Protein AF-A0A376C0X7-F1 (afdb_monomer)

Mean predicted aligned error: 8.48 Å

Solvent-accessible surface area (backbone atoms only — not comparable to full-atom values): 11652 Å² total; per-residue (Å²): 138,79,85,85,74,81,80,75,81,75,71,71,74,48,77,58,70,76,44,47,62,63,51,50,54,52,51,42,50,49,27,48,51,48,15,49,56,26,40,46,47,34,69,61,39,51,84,87,40,30,60,56,52,51,50,51,15,50,47,48,57,48,42,60,61,49,36,51,48,44,38,53,49,62,75,45,55,46,66,52,29,58,74,44,50,46,56,56,53,45,50,51,32,52,55,53,25,59,75,72,30,87,90,51,61,57,52,49,50,51,47,53,53,52,52,49,65,66,42,44,58,57,78,40,98,59,60,68,70,60,54,54,51,54,34,51,53,22,49,51,49,37,52,51,46,53,55,46,50,51,49,35,67,76,33,50,90,71,55,76,36,70,38,44,31,73,70,48,63,70,28,67,60,32,51,71,57,52,84,63,84,48,73,35,66,72,38,41,33,44,24,28,48,42,37,20,51,48,26,45,53,48,30,54,51,51,52,53,52,59,59,73,75,109

Structure (mmCIF, N/CA/C/O backbone):
data_AF-A0A376C0X7-F1
#
_entry.id   AF-A0A376C0X7-F1
#
loop_
_atom_site.group_PDB
_atom_site.id
_atom_site.type_symbol
_atom_site.label_atom_id
_atom_site.label_alt_id
_atom_site.label_comp_id
_atom_site.label_asym_id
_atom_site.label_entity_id
_atom_site.label_seq_id
_atom_site.pdbx_PDB_ins_code
_atom_site.Cartn_x
_atom_site.Cartn_y
_atom_site.Cartn_z
_atom_site.occupancy
_atom_site.B_iso_or_equiv
_atom_site.auth_seq_id
_atom_site.auth_comp_id
_atom_site.auth_asym_id
_atom_site.auth_atom_id
_atom_site.pdbx_PDB_model_num
ATOM 1 N N . MET A 1 1 ? -44.689 5.837 47.797 1.00 36.34 1 MET A N 1
ATOM 2 C CA . MET A 1 1 ? -43.372 5.242 48.110 1.00 36.34 1 MET A CA 1
ATOM 3 C C . MET A 1 1 ? -42.605 5.029 46.801 1.00 36.34 1 MET A C 1
ATOM 5 O O . MET A 1 1 ? -43.042 4.251 45.973 1.00 36.34 1 MET A O 1
ATOM 9 N N . LYS A 1 2 ? -41.545 5.832 46.611 1.00 34.44 2 LYS A N 1
ATOM 10 C CA . LYS A 1 2 ? -40.447 5.802 45.614 1.00 34.44 2 LYS A CA 1
ATOM 11 C C . LYS A 1 2 ? -40.750 5.606 44.108 1.00 34.44 2 LYS A C 1
ATOM 13 O O . LYS A 1 2 ? -40.764 4.498 43.585 1.00 34.44 2 LYS A O 1
ATOM 18 N N . ARG A 1 3 ? -40.776 6.756 43.410 1.00 32.72 3 ARG A N 1
ATOM 19 C CA . ARG A 1 3 ? -40.310 6.973 42.022 1.00 32.72 3 ARG A CA 1
ATOM 20 C C . ARG A 1 3 ? -39.049 6.141 41.731 1.00 32.72 3 ARG A C 1
ATOM 22 O O . ARG A 1 3 ? -38.025 6.373 42.374 1.00 32.72 3 ARG A O 1
ATOM 29 N N . LYS A 1 4 ? -39.082 5.255 40.729 1.00 37.97 4 LYS A N 1
ATOM 30 C CA . LYS A 1 4 ? -37.858 4.790 40.058 1.00 37.97 4 LYS A CA 1
ATOM 31 C C . LYS A 1 4 ? -37.450 5.842 39.030 1.00 37.97 4 LYS A C 1
ATOM 33 O O . LYS A 1 4 ? -37.990 5.948 37.938 1.00 37.97 4 LYS A O 1
ATOM 38 N N . THR A 1 5 ? -36.544 6.674 39.512 1.00 36.16 5 THR A N 1
ATOM 39 C CA . THR A 1 5 ? -35.612 7.551 38.815 1.00 36.16 5 THR A CA 1
ATOM 40 C C . THR A 1 5 ? -35.261 7.113 37.391 1.00 36.16 5 THR A C 1
ATOM 42 O O . THR A 1 5 ? -34.633 6.086 37.156 1.00 36.16 5 THR A O 1
ATOM 45 N N . THR A 1 6 ? -35.617 7.997 36.463 1.00 39.44 6 THR A N 1
ATOM 46 C CA . THR A 1 6 ? -34.906 8.338 35.228 1.00 39.44 6 THR A CA 1
ATOM 47 C C . THR A 1 6 ? -33.409 8.014 35.285 1.00 39.44 6 THR A C 1
ATOM 49 O O . THR A 1 6 ? -32.632 8.768 35.880 1.00 39.44 6 THR A O 1
ATOM 52 N N . LYS A 1 7 ? -32.975 6.941 34.615 1.00 34.41 7 LYS A N 1
ATOM 53 C CA . LYS A 1 7 ? -31.573 6.811 34.211 1.00 34.41 7 LYS A CA 1
ATOM 54 C C . LYS A 1 7 ? -31.423 7.621 32.928 1.00 34.41 7 LYS A C 1
ATOM 56 O O . LYS A 1 7 ? -31.637 7.134 31.829 1.00 34.41 7 LYS A O 1
ATOM 61 N N . LYS A 1 8 ? -31.175 8.915 33.120 1.00 36.19 8 LYS A N 1
ATOM 62 C CA . LYS A 1 8 ? -30.781 9.854 32.076 1.00 36.19 8 LYS A CA 1
ATOM 63 C C . LYS A 1 8 ? -29.485 9.306 31.482 1.00 36.19 8 LYS A C 1
ATOM 65 O O . LYS A 1 8 ? -28.429 9.400 32.106 1.00 36.19 8 LYS A O 1
ATOM 70 N N . GLU A 1 9 ? -29.597 8.658 30.333 1.00 40.97 9 GLU A N 1
ATOM 71 C CA . GLU A 1 9 ? -28.482 8.260 29.486 1.00 40.97 9 GLU A CA 1
ATOM 72 C C . GLU A 1 9 ? -27.871 9.548 28.926 1.00 40.97 9 GLU A C 1
ATOM 74 O O . GLU A 1 9 ? -28.117 9.971 27.805 1.00 40.97 9 GLU A O 1
ATOM 79 N N . ASN A 1 10 ? -27.128 10.253 29.780 1.00 38.38 10 ASN A N 1
ATOM 80 C CA . ASN A 1 10 ? -26.162 11.240 29.337 1.00 38.38 10 ASN A CA 1
ATOM 81 C C . ASN A 1 10 ? -25.035 10.437 28.679 1.00 38.38 10 ASN A C 1
ATOM 83 O O . ASN A 1 10 ? -23.992 10.204 29.298 1.00 38.38 10 ASN A O 1
ATOM 87 N N . SER A 1 11 ? -25.257 9.983 27.443 1.00 45.84 11 SER A N 1
ATOM 88 C CA . SER A 1 11 ? -24.169 9.648 26.538 1.00 45.84 11 SER A CA 1
ATOM 89 C C . SER A 1 11 ? -23.381 10.941 26.354 1.00 45.84 11 SER A C 1
ATOM 91 O O . SER A 1 11 ? -23.714 11.832 25.575 1.00 45.84 11 SER A O 1
ATOM 93 N N . LYS A 1 12 ? -22.340 11.112 27.171 1.00 46.28 12 LYS A N 1
ATOM 94 C CA . LYS A 1 12 ? -21.244 11.990 26.792 1.00 46.28 12 LYS A CA 1
ATOM 95 C C . LYS A 1 12 ? -20.732 11.403 25.483 1.00 46.28 12 LYS A C 1
ATOM 97 O O . LYS A 1 12 ? -19.978 10.438 25.536 1.00 46.28 12 LYS A O 1
ATOM 102 N N . ILE A 1 13 ? -21.215 11.937 24.358 1.00 53.22 13 ILE A N 1
ATOM 103 C CA . ILE A 1 13 ? -20.675 11.697 23.021 1.00 53.22 13 ILE A CA 1
ATOM 104 C C . ILE A 1 13 ? -19.168 11.766 23.202 1.00 53.22 13 ILE A C 1
ATOM 106 O O . ILE A 1 13 ? -18.623 12.809 23.585 1.00 53.22 13 ILE A O 1
ATOM 110 N N . SER A 1 14 ? -18.531 10.605 23.093 1.00 60.91 14 SER A N 1
ATOM 111 C CA . SER A 1 14 ? -17.092 10.480 23.252 1.00 60.91 14 SER A CA 1
ATOM 112 C C . SER A 1 14 ? -16.476 11.476 22.277 1.00 60.91 14 SER A C 1
ATOM 114 O O . SER A 1 14 ? -16.945 11.586 21.145 1.00 60.91 14 SER A O 1
ATOM 116 N N . VAL A 1 15 ? -15.465 12.245 22.692 1.00 60.66 15 VAL A N 1
ATOM 117 C CA . VAL A 1 15 ? -14.842 13.283 21.843 1.00 60.66 15 VAL A CA 1
ATOM 118 C C . VAL A 1 15 ? -14.516 12.735 20.444 1.00 60.66 15 VAL A C 1
ATOM 120 O O . VAL A 1 15 ? -14.600 13.467 19.467 1.00 60.66 15 VAL A O 1
ATOM 123 N N . ILE A 1 16 ? -14.253 11.433 20.334 1.00 57.88 16 ILE A N 1
ATOM 124 C CA . ILE A 1 16 ? -13.965 10.696 19.099 1.00 57.88 16 ILE A CA 1
ATOM 125 C C . ILE A 1 16 ? -15.156 10.511 18.165 1.00 57.88 16 ILE A C 1
ATOM 127 O O . ILE A 1 16 ? -14.955 10.579 16.959 1.00 57.88 16 ILE A O 1
ATOM 131 N N . GLU A 1 17 ? -16.384 10.368 18.663 1.00 61.09 17 GLU A N 1
ATOM 132 C CA . GLU A 1 17 ? -17.572 10.296 17.796 1.00 61.09 17 GLU A CA 1
ATOM 133 C C . GLU A 1 17 ? -17.755 11.596 16.998 1.00 61.09 17 GLU A C 1
ATOM 135 O O . GLU A 1 17 ? -18.251 11.586 15.873 1.00 61.09 17 GLU A O 1
ATOM 140 N N . ARG A 1 18 ? -17.270 12.725 17.534 1.00 65.62 18 ARG A N 1
ATOM 141 C CA . ARG A 1 18 ? -17.243 14.005 16.815 1.00 65.62 18 ARG A CA 1
ATOM 142 C C . ARG A 1 18 ? -16.199 14.036 15.690 1.00 65.62 18 ARG A C 1
ATOM 144 O O . ARG A 1 18 ? -16.397 14.752 14.711 1.00 65.62 18 ARG A O 1
ATOM 151 N N . TRP A 1 19 ? -15.108 13.280 15.821 1.00 68.00 19 TRP A N 1
ATOM 152 C CA . TRP A 1 19 ? -14.014 13.228 14.842 1.00 68.00 19 TRP A CA 1
ATOM 153 C C . TRP A 1 19 ? -14.116 12.057 13.860 1.00 68.00 19 TRP A C 1
ATOM 155 O O . TRP A 1 19 ? -13.383 12.043 12.875 1.00 68.00 19 TRP A O 1
ATOM 165 N N . ASP A 1 20 ? -15.039 11.120 14.077 1.00 69.88 20 ASP A N 1
ATOM 166 C CA . ASP A 1 20 ? -15.201 9.918 13.252 1.00 69.88 20 ASP A CA 1
ATOM 167 C C . ASP A 1 20 ? -15.411 10.266 11.768 1.00 69.88 20 ASP A C 1
ATOM 169 O O . ASP A 1 20 ? -14.658 9.814 10.907 1.00 69.88 20 ASP A O 1
ATOM 173 N N . LYS A 1 21 ? -16.322 11.208 11.477 1.00 72.31 21 LYS A N 1
ATOM 174 C CA . LYS A 1 21 ? -16.574 11.701 10.110 1.00 72.31 21 LYS A CA 1
ATOM 175 C C . LYS A 1 21 ? -15.337 12.340 9.452 1.00 72.31 21 LYS A C 1
ATOM 177 O O . LYS A 1 21 ? -15.013 11.948 8.334 1.00 72.31 21 LYS A O 1
ATOM 182 N N . PRO A 1 22 ? -14.625 13.301 10.079 1.00 77.44 22 PRO A N 1
ATOM 183 C CA . PRO A 1 22 ? -13.349 13.794 9.555 1.00 77.44 22 PRO A CA 1
ATOM 184 C C . PRO A 1 22 ? -12.326 12.693 9.252 1.00 77.44 22 PRO A C 1
ATOM 186 O O . PRO A 1 22 ? -11.683 12.743 8.206 1.00 77.44 22 PRO A O 1
ATOM 189 N N . PHE A 1 23 ? -12.198 11.687 10.124 1.00 74.81 23 PHE A N 1
ATOM 190 C CA . PHE A 1 23 ? -11.288 10.567 9.886 1.00 74.81 23 PHE A CA 1
ATOM 191 C C . PHE A 1 23 ? -11.705 9.709 8.690 1.00 74.81 23 PHE A C 1
ATOM 193 O O . PHE A 1 23 ? -10.835 9.250 7.955 1.00 74.81 23 PHE A O 1
ATOM 200 N N . GLU A 1 24 ? -13.004 9.509 8.467 1.00 75.88 24 GLU A N 1
ATOM 201 C CA . GLU A 1 24 ? -13.507 8.792 7.290 1.00 75.88 24 GLU A CA 1
ATOM 202 C C . GLU A 1 24 ? -13.194 9.531 5.988 1.00 75.88 24 GLU A C 1
ATOM 204 O O . GLU A 1 24 ? -12.669 8.930 5.055 1.00 75.88 24 GLU A O 1
ATOM 209 N N . TYR A 1 25 ? -13.457 10.841 5.927 1.00 80.44 25 TYR A N 1
ATOM 210 C CA . TYR A 1 25 ? -13.131 11.637 4.740 1.00 80.44 25 TYR A CA 1
ATOM 211 C C . TYR A 1 25 ? -11.624 11.698 4.487 1.00 80.44 25 TYR A C 1
ATOM 213 O O . TYR A 1 25 ? -11.195 11.618 3.337 1.00 80.44 25 TYR A O 1
ATOM 221 N N . PHE A 1 26 ? -10.819 11.809 5.547 1.00 80.75 26 PHE A N 1
ATOM 222 C CA . PHE A 1 26 ? -9.363 11.757 5.440 1.00 80.75 26 PHE A CA 1
ATOM 223 C C . PHE A 1 26 ? -8.878 10.390 4.938 1.00 80.75 26 PHE A C 1
ATOM 225 O O . PHE A 1 26 ? -8.026 10.331 4.054 1.00 80.75 26 PHE A O 1
ATOM 232 N N . GLY A 1 27 ? -9.450 9.297 5.453 1.00 79.69 27 GLY A N 1
ATOM 233 C CA . GLY A 1 27 ? -9.167 7.938 4.992 1.00 79.69 27 GLY A CA 1
ATOM 234 C C . GLY A 1 27 ? -9.496 7.758 3.512 1.00 79.69 27 GLY A C 1
ATOM 235 O O . GLY A 1 27 ? -8.631 7.351 2.742 1.00 79.69 27 GLY A O 1
ATOM 236 N N . PHE A 1 28 ? -10.698 8.163 3.096 1.00 84.94 28 PHE A N 1
ATOM 237 C CA . PHE A 1 28 ? -11.114 8.139 1.695 1.00 84.94 28 PHE A CA 1
ATOM 238 C C . PHE A 1 28 ? -10.179 8.962 0.797 1.00 84.94 28 PHE A C 1
ATOM 240 O O . PHE A 1 28 ? -9.740 8.477 -0.245 1.00 84.94 28 PHE A O 1
ATOM 247 N N . LEU A 1 29 ? -9.828 10.187 1.206 1.00 86.44 29 LEU A N 1
ATOM 248 C CA . LEU A 1 29 ? -8.900 11.032 0.454 1.00 86.44 29 LEU A CA 1
ATOM 249 C C . LEU A 1 29 ? -7.533 10.357 0.296 1.00 86.44 29 LEU A C 1
ATOM 251 O O . LEU A 1 29 ? -6.966 10.380 -0.793 1.00 86.44 29 LEU A O 1
ATOM 255 N N . ASN A 1 30 ? -7.023 9.725 1.355 1.00 85.50 30 ASN A N 1
ATOM 256 C CA . ASN A 1 30 ? -5.758 9.001 1.302 1.00 85.50 30 ASN A CA 1
ATOM 257 C C . ASN A 1 30 ? -5.818 7.819 0.320 1.00 85.50 30 ASN A C 1
ATOM 259 O O . ASN A 1 30 ? -4.893 7.635 -0.464 1.00 85.50 30 ASN A O 1
ATOM 263 N N . LEU A 1 31 ? -6.923 7.064 0.290 1.00 89.31 31 LEU A N 1
ATOM 264 C CA . LEU A 1 31 ? -7.114 5.981 -0.684 1.00 89.31 31 LEU A CA 1
ATOM 265 C C . LEU A 1 31 ? -7.091 6.501 -2.127 1.00 89.31 31 LEU A C 1
ATOM 267 O O . LEU A 1 31 ? -6.412 5.926 -2.975 1.00 89.31 31 LEU A O 1
ATOM 271 N N . VAL A 1 32 ? -7.779 7.613 -2.402 1.00 90.56 32 VAL A N 1
ATOM 272 C CA . VAL A 1 32 ? -7.789 8.238 -3.736 1.00 90.56 32 VAL A CA 1
ATOM 273 C C . VAL A 1 32 ? -6.396 8.734 -4.128 1.00 90.56 32 VAL A C 1
ATOM 275 O O . VAL A 1 32 ? -5.961 8.506 -5.255 1.00 90.56 32 VAL A O 1
ATOM 278 N N . LEU A 1 33 ? -5.678 9.378 -3.204 1.00 89.75 33 LEU A N 1
ATOM 279 C CA . LEU A 1 33 ? -4.310 9.838 -3.446 1.00 89.75 33 LEU A CA 1
ATOM 280 C C . LEU A 1 33 ? -3.366 8.666 -3.724 1.00 89.75 33 LEU A C 1
ATOM 282 O O . LEU A 1 33 ? -2.597 8.724 -4.679 1.00 89.75 33 LEU A O 1
ATOM 286 N N . MET A 1 34 ? -3.451 7.588 -2.942 1.00 90.81 34 MET A N 1
ATOM 287 C CA . MET A 1 34 ? -2.650 6.386 -3.169 1.00 90.81 34 MET A CA 1
ATOM 288 C C . MET A 1 34 ? -2.968 5.771 -4.532 1.00 90.81 34 MET A C 1
ATOM 290 O O . MET A 1 34 ? -2.048 5.535 -5.312 1.00 90.81 34 MET A O 1
ATOM 294 N N . ALA A 1 35 ? -4.247 5.600 -4.877 1.00 92.81 35 ALA A N 1
ATOM 295 C CA . ALA A 1 35 ? -4.651 5.113 -6.196 1.00 92.81 35 ALA A CA 1
ATOM 296 C C . ALA A 1 35 ? -4.073 5.972 -7.334 1.00 92.81 35 ALA A C 1
ATOM 298 O O . ALA A 1 35 ? -3.573 5.431 -8.319 1.00 92.81 35 ALA A O 1
ATOM 299 N N . PHE A 1 36 ? -4.078 7.300 -7.177 1.00 93.06 36 PHE A N 1
ATOM 300 C CA . PHE A 1 36 ? -3.488 8.222 -8.144 1.00 93.06 36 PHE A CA 1
ATOM 301 C C . PHE A 1 36 ? -1.966 8.071 -8.261 1.00 93.06 36 PHE A C 1
ATOM 303 O O . PHE A 1 36 ? -1.456 8.016 -9.377 1.00 93.06 36 PHE A O 1
ATOM 310 N N . TYR A 1 37 ? -1.232 7.976 -7.147 1.00 92.31 37 TYR A N 1
ATOM 311 C CA . TYR A 1 37 ? 0.225 7.801 -7.177 1.00 92.31 37 TYR A CA 1
ATOM 312 C C . TYR A 1 37 ? 0.647 6.457 -7.778 1.00 92.31 37 TYR A C 1
ATOM 314 O O . TYR A 1 37 ? 1.572 6.412 -8.584 1.00 92.31 37 TYR A O 1
ATOM 322 N N . TYR A 1 38 ? -0.036 5.366 -7.426 1.00 94.19 38 TYR A N 1
ATOM 323 C CA . TYR A 1 38 ? 0.223 4.071 -8.056 1.00 94.19 38 TYR A CA 1
ATOM 324 C C . TYR A 1 38 ? -0.129 4.108 -9.548 1.00 94.19 38 TYR A C 1
ATOM 326 O O . TYR A 1 38 ? 0.672 3.676 -10.373 1.00 94.19 38 TYR A O 1
ATOM 334 N N . GLY A 1 39 ? -1.270 4.700 -9.912 1.00 93.06 39 GLY A N 1
ATOM 335 C CA . GLY A 1 39 ? -1.680 4.832 -11.308 1.00 93.06 39 GLY A CA 1
ATOM 336 C C . GLY A 1 39 ? -0.701 5.667 -12.134 1.00 93.06 39 GLY A C 1
ATOM 337 O O . GLY A 1 39 ? -0.331 5.265 -13.233 1.00 93.06 39 GLY A O 1
ATOM 338 N N . SER A 1 40 ? -0.220 6.797 -11.611 1.00 94.06 40 SER A N 1
ATOM 339 C CA . SER A 1 40 ? 0.735 7.646 -12.331 1.00 94.06 40 SER A CA 1
ATOM 340 C C . SER A 1 40 ? 2.062 6.928 -12.580 1.00 94.06 40 SER A C 1
ATOM 342 O O . SER A 1 40 ? 2.581 6.989 -13.696 1.00 94.06 40 SER A O 1
ATOM 344 N N . LEU A 1 41 ? 2.565 6.168 -11.601 1.00 93.81 41 LEU A N 1
ATOM 345 C CA . LEU A 1 41 ? 3.733 5.305 -11.793 1.00 93.81 41 LEU A CA 1
ATOM 346 C C . LEU A 1 41 ? 3.461 4.195 -12.814 1.00 93.81 41 LEU A C 1
ATOM 348 O O . LEU A 1 41 ? 4.340 3.866 -13.601 1.00 93.81 41 LEU A O 1
ATOM 352 N N . TRP A 1 42 ? 2.250 3.639 -12.852 1.00 94.94 42 TRP A N 1
ATOM 353 C CA . TRP A 1 42 ? 1.924 2.590 -13.815 1.00 94.94 42 TRP A CA 1
ATOM 354 C C . TRP A 1 42 ? 1.926 3.107 -15.258 1.00 94.94 42 TRP A C 1
ATOM 356 O O . TRP A 1 42 ? 2.561 2.518 -16.129 1.00 94.94 42 TRP A O 1
ATOM 366 N N . PHE A 1 43 ? 1.245 4.227 -15.513 1.00 92.94 43 PHE A N 1
ATOM 367 C CA . PHE A 1 43 ? 1.047 4.749 -16.869 1.00 92.94 43 PHE A CA 1
ATOM 368 C C . PHE A 1 43 ? 2.195 5.625 -17.380 1.00 92.94 43 PHE A C 1
ATOM 370 O O . PHE A 1 43 ? 2.334 5.780 -18.591 1.00 92.94 43 PHE A O 1
ATOM 377 N N . SER A 1 44 ? 2.980 6.238 -16.490 1.00 92.06 44 SER A N 1
ATOM 378 C CA . SER A 1 44 ? 3.902 7.322 -16.864 1.00 92.06 44 SER A CA 1
ATOM 379 C C . SER A 1 44 ? 5.238 7.332 -16.115 1.00 92.06 44 SER A C 1
ATOM 381 O O . SER A 1 44 ? 5.904 8.365 -16.087 1.00 92.06 44 SER A O 1
ATOM 383 N N . ALA A 1 45 ? 5.654 6.212 -15.513 1.00 91.44 45 ALA A N 1
ATOM 384 C CA . ALA A 1 45 ? 6.987 6.119 -14.918 1.00 91.44 45 ALA A CA 1
ATOM 385 C C . ALA A 1 45 ? 8.094 6.409 -15.942 1.00 91.44 45 ALA A C 1
ATOM 387 O O . ALA A 1 45 ? 8.057 5.971 -17.090 1.00 91.44 45 ALA A O 1
ATOM 388 N N . THR A 1 46 ? 9.117 7.129 -15.494 1.00 86.88 46 THR A N 1
ATOM 389 C CA . THR A 1 46 ? 10.328 7.383 -16.276 1.00 86.88 46 THR A CA 1
ATOM 390 C C . THR A 1 46 ? 11.526 6.675 -15.642 1.00 86.88 46 THR A C 1
ATOM 392 O O . THR A 1 46 ? 11.481 6.361 -14.452 1.00 86.88 46 THR A O 1
ATOM 395 N N . PRO A 1 47 ? 12.647 6.470 -16.359 1.00 81.81 47 PRO A N 1
ATOM 396 C CA . PRO A 1 47 ? 13.859 5.869 -15.783 1.00 81.81 47 PRO A CA 1
ATOM 397 C C . PRO A 1 47 ? 14.456 6.614 -14.574 1.00 81.81 47 PRO A C 1
ATOM 399 O O . PRO A 1 47 ? 15.328 6.072 -13.899 1.00 81.81 47 PRO A O 1
ATOM 402 N N . LEU A 1 48 ? 14.006 7.845 -14.299 1.00 85.88 48 LEU A N 1
ATOM 403 C CA . LEU A 1 48 ? 14.372 8.624 -13.111 1.00 85.88 48 LEU A CA 1
ATOM 404 C C . LEU A 1 48 ? 13.527 8.264 -11.874 1.00 85.88 48 LEU A C 1
ATOM 406 O O . LEU A 1 48 ? 13.888 8.621 -10.756 1.00 85.88 48 LEU A O 1
ATOM 410 N N . ASP A 1 49 ? 12.411 7.556 -12.054 1.00 88.50 49 ASP A N 1
ATOM 411 C CA . ASP A 1 49 ? 11.472 7.184 -10.992 1.00 88.50 49 ASP A CA 1
ATOM 412 C C . ASP A 1 49 ? 11.747 5.789 -10.403 1.00 88.50 49 ASP A C 1
ATOM 414 O O . ASP A 1 49 ? 10.918 5.262 -9.660 1.00 88.50 49 ASP A O 1
ATOM 418 N N . THR A 1 50 ? 12.898 5.176 -10.692 1.00 87.75 50 THR A N 1
ATOM 419 C CA . THR A 1 50 ? 13.219 3.803 -10.258 1.00 87.75 50 THR A CA 1
ATOM 420 C C . THR A 1 50 ? 13.159 3.617 -8.745 1.00 87.75 50 THR A C 1
ATOM 422 O O . THR A 1 50 ? 12.571 2.639 -8.282 1.00 87.75 50 THR A O 1
ATOM 425 N N . ASP A 1 51 ? 13.666 4.581 -7.971 1.00 87.56 51 ASP A N 1
ATOM 426 C CA . ASP A 1 51 ? 13.557 4.583 -6.504 1.00 87.56 51 ASP A CA 1
ATOM 427 C C . ASP A 1 51 ? 12.091 4.628 -6.042 1.00 87.56 51 ASP A C 1
ATOM 429 O O . ASP A 1 51 ? 11.687 3.875 -5.156 1.00 87.56 51 ASP A O 1
ATOM 433 N N . LYS A 1 52 ? 11.253 5.450 -6.689 1.00 89.19 52 LYS A N 1
ATOM 434 C CA . LYS A 1 52 ? 9.824 5.550 -6.352 1.00 89.19 52 LYS A CA 1
ATOM 435 C C . LYS A 1 52 ? 9.101 4.246 -6.657 1.00 89.19 52 LYS A C 1
ATOM 437 O O . LYS A 1 52 ? 8.361 3.757 -5.810 1.00 89.19 52 LYS A O 1
ATOM 442 N N . VAL A 1 53 ? 9.333 3.661 -7.831 1.00 91.12 53 VAL A N 1
ATOM 443 C CA . VAL A 1 53 ? 8.725 2.383 -8.224 1.00 91.12 53 VAL A CA 1
ATOM 444 C C . VAL A 1 53 ? 9.135 1.277 -7.257 1.00 91.12 53 VAL A C 1
ATOM 446 O O . VAL A 1 53 ? 8.276 0.518 -6.809 1.00 91.12 53 VAL A O 1
ATOM 449 N N . PHE A 1 54 ? 10.414 1.212 -6.876 1.00 90.38 54 PHE A N 1
ATOM 450 C CA . PHE A 1 54 ? 10.896 0.268 -5.868 1.00 90.38 54 PHE A CA 1
ATOM 451 C C . PHE A 1 54 ? 10.180 0.462 -4.524 1.00 90.38 54 PHE A C 1
ATOM 453 O O . PHE A 1 54 ? 9.603 -0.486 -3.989 1.00 90.38 54 PHE A O 1
ATOM 460 N N . LYS A 1 55 ? 10.136 1.696 -4.009 1.00 89.19 55 LYS A N 1
ATOM 461 C CA . LYS A 1 55 ? 9.482 2.016 -2.733 1.00 89.19 55 LYS A CA 1
ATOM 462 C C . LYS A 1 55 ? 7.992 1.698 -2.742 1.00 89.19 55 LYS A C 1
ATOM 464 O O . LYS A 1 55 ? 7.502 1.098 -1.793 1.00 89.19 55 LYS A O 1
ATOM 469 N N . PHE A 1 56 ? 7.273 2.047 -3.806 1.00 91.06 56 PHE A N 1
ATOM 470 C CA . PHE A 1 56 ? 5.844 1.753 -3.935 1.00 91.06 56 PHE A CA 1
ATOM 471 C C . PHE A 1 56 ? 5.582 0.248 -4.091 1.00 91.06 56 PHE A C 1
ATOM 473 O O . PHE A 1 56 ? 4.657 -0.279 -3.479 1.00 91.06 56 PHE A O 1
ATOM 480 N N . SER A 1 57 ? 6.439 -0.479 -4.810 1.00 92.25 57 SER A N 1
ATOM 481 C CA . SER A 1 57 ? 6.352 -1.945 -4.897 1.00 92.25 57 SER A CA 1
ATOM 482 C C . SER A 1 57 ? 6.573 -2.610 -3.533 1.00 92.25 57 SER A C 1
ATOM 484 O O . SER A 1 57 ? 5.892 -3.571 -3.174 1.00 92.25 57 SER A O 1
ATOM 486 N N . LEU A 1 58 ? 7.484 -2.066 -2.724 1.00 90.56 58 LEU A N 1
ATOM 487 C CA . LEU A 1 58 ? 7.716 -2.536 -1.363 1.00 90.56 58 LEU A CA 1
ATOM 488 C C . LEU A 1 58 ? 6.574 -2.150 -0.410 1.00 90.56 58 LEU A C 1
ATOM 490 O O . LEU A 1 58 ? 6.202 -2.946 0.450 1.00 90.56 58 LEU A O 1
ATOM 494 N N . LEU A 1 59 ? 5.985 -0.961 -0.571 1.00 90.50 59 LEU A N 1
ATOM 495 C CA . LEU A 1 59 ? 4.843 -0.507 0.225 1.00 90.50 59 LEU A CA 1
ATOM 496 C C . LEU A 1 59 ? 3.604 -1.367 -0.015 1.00 90.50 59 LEU A C 1
ATOM 498 O O . LEU A 1 59 ? 2.950 -1.741 0.955 1.00 90.50 59 LEU A O 1
ATOM 502 N N . ILE A 1 60 ? 3.288 -1.727 -1.263 1.00 92.06 60 ILE A N 1
ATOM 503 C CA . ILE A 1 60 ? 2.150 -2.617 -1.526 1.00 92.06 60 ILE A CA 1
ATOM 504 C C . ILE A 1 60 ? 2.417 -4.039 -1.025 1.00 92.06 60 ILE A C 1
ATOM 506 O O . ILE A 1 60 ? 1.493 -4.706 -0.568 1.00 92.06 60 ILE A O 1
ATOM 510 N N . ALA A 1 61 ? 3.672 -4.496 -1.034 1.00 90.81 61 ALA A N 1
ATOM 511 C CA . ALA A 1 61 ? 4.057 -5.759 -0.409 1.00 90.81 61 ALA A CA 1
ATOM 512 C C . ALA A 1 61 ? 3.891 -5.704 1.121 1.00 90.81 61 ALA A C 1
ATOM 514 O O . ALA A 1 61 ? 3.364 -6.636 1.725 1.00 90.81 61 ALA A O 1
ATOM 515 N N . PHE A 1 62 ? 4.282 -4.594 1.753 1.00 90.06 62 PHE A N 1
ATOM 516 C CA . PHE A 1 62 ? 4.062 -4.364 3.180 1.00 90.06 62 PHE A CA 1
ATOM 517 C C . PHE A 1 62 ? 2.571 -4.249 3.522 1.00 90.06 62 PHE A C 1
ATOM 519 O O . PHE A 1 62 ? 2.141 -4.709 4.580 1.00 90.06 62 PHE A O 1
ATOM 526 N N . GLU A 1 63 ? 1.763 -3.700 2.613 1.00 89.19 63 GLU A N 1
ATOM 527 C CA . GLU A 1 63 ? 0.317 -3.589 2.791 1.00 89.19 63 GLU A CA 1
ATOM 528 C C . GLU A 1 63 ? -0.335 -4.960 3.005 1.00 89.19 63 GLU A C 1
ATOM 530 O O . GLU A 1 63 ? -1.256 -5.045 3.810 1.00 89.19 63 GLU A O 1
ATOM 535 N N . PHE A 1 64 ? 0.192 -6.050 2.424 1.00 88.69 64 PHE A N 1
ATOM 536 C CA . PHE A 1 64 ? -0.249 -7.413 2.754 1.00 88.69 64 PHE A CA 1
ATOM 537 C C . PHE A 1 64 ? -0.181 -7.672 4.261 1.00 88.69 64 PHE A C 1
ATOM 539 O O . PHE A 1 64 ? -1.153 -8.108 4.871 1.00 88.69 64 PHE A O 1
ATOM 546 N N . VAL A 1 65 ? 0.949 -7.365 4.894 1.00 88.81 65 VAL A N 1
ATOM 547 C CA . VAL A 1 65 ? 1.120 -7.530 6.343 1.00 88.81 65 VAL A CA 1
ATOM 548 C C . VAL A 1 65 ? 0.172 -6.594 7.095 1.00 88.81 65 VAL A C 1
ATOM 550 O O . VAL A 1 65 ? -0.472 -6.990 8.072 1.00 88.81 65 VAL A O 1
ATOM 553 N N . MET A 1 66 ? 0.042 -5.357 6.616 1.00 87.50 66 MET A N 1
ATOM 554 C CA . MET A 1 66 ? -0.809 -4.363 7.250 1.00 87.50 66 MET A CA 1
ATOM 555 C C . MET A 1 66 ? -2.281 -4.751 7.203 1.00 87.50 66 MET A C 1
ATOM 557 O O . MET A 1 66 ? -2.927 -4.670 8.238 1.00 87.50 66 MET A O 1
ATOM 561 N N . VAL A 1 67 ? -2.860 -5.185 6.086 1.00 86.31 67 VAL A N 1
ATOM 562 C CA . VAL A 1 67 ? -4.303 -5.495 6.032 1.00 86.31 67 VAL A CA 1
ATOM 563 C C . VAL A 1 67 ? -4.707 -6.570 7.041 1.00 86.31 67 VAL A C 1
ATOM 565 O O . VAL A 1 67 ? -5.746 -6.444 7.690 1.00 86.31 67 VAL A O 1
ATOM 568 N N . HIS A 1 68 ? -3.838 -7.555 7.279 1.00 85.31 68 HIS A N 1
ATOM 569 C CA . HIS A 1 68 ? -4.062 -8.594 8.284 1.00 85.31 68 HIS A CA 1
ATOM 570 C C . HIS A 1 68 ? -4.049 -8.026 9.706 1.00 85.31 68 HIS A C 1
ATOM 572 O O . HIS A 1 68 ? -4.887 -8.410 10.526 1.00 85.31 68 HIS A O 1
ATOM 578 N N . SER A 1 69 ? -3.166 -7.061 9.994 1.00 82.81 69 SER A N 1
ATOM 579 C CA . SER A 1 69 ? -3.123 -6.415 11.311 1.00 82.81 69 SER A CA 1
ATOM 580 C C . SER A 1 69 ? -4.454 -5.759 11.673 1.00 82.81 69 SER A C 1
ATOM 582 O O . SER A 1 69 ? -4.871 -5.848 12.824 1.00 82.81 69 SER A O 1
ATOM 584 N N . GLY A 1 70 ? -5.172 -5.197 10.694 1.00 76.56 70 GLY A N 1
ATOM 585 C CA . GLY A 1 70 ? -6.500 -4.614 10.902 1.00 76.56 70 GLY A CA 1
ATOM 586 C C . GLY A 1 70 ? -7.535 -5.629 11.388 1.00 76.56 70 GLY A C 1
ATOM 587 O O . GLY A 1 70 ? -8.247 -5.361 12.353 1.00 76.56 70 GLY A O 1
ATOM 588 N N . VAL A 1 71 ? -7.572 -6.818 10.780 1.00 80.19 71 VAL A N 1
ATOM 589 C CA . VAL A 1 71 ? -8.508 -7.886 11.171 1.00 80.19 71 VAL A CA 1
ATOM 590 C C . VAL A 1 71 ? -8.192 -8.406 12.570 1.00 80.19 71 VAL A C 1
ATOM 592 O O . VAL A 1 71 ? -9.077 -8.458 13.424 1.00 80.19 71 VAL A O 1
ATOM 595 N N . PHE A 1 72 ? -6.928 -8.743 12.839 1.00 81.69 72 PHE A N 1
ATOM 596 C CA . PHE A 1 72 ? -6.540 -9.276 14.144 1.00 81.69 72 PHE A CA 1
ATOM 597 C C . PHE A 1 72 ? -6.716 -8.236 15.257 1.00 81.69 72 PHE A C 1
ATOM 599 O O . PHE A 1 72 ? -7.310 -8.533 16.291 1.00 81.69 72 PHE A O 1
ATOM 606 N N . MET A 1 73 ? -6.286 -6.992 15.048 1.00 77.00 73 MET A N 1
ATOM 607 C CA . MET A 1 73 ? -6.410 -5.956 16.078 1.00 77.00 73 MET A CA 1
ATOM 608 C C . MET A 1 73 ? -7.864 -5.561 16.365 1.00 77.00 73 MET A C 1
ATOM 610 O O . MET A 1 73 ? -8.143 -5.126 17.480 1.00 77.00 73 MET A O 1
ATOM 614 N N . ALA A 1 74 ? -8.781 -5.734 15.406 1.00 75.19 74 ALA A N 1
ATOM 615 C CA . ALA A 1 74 ? -10.215 -5.535 15.620 1.00 75.19 74 ALA A CA 1
ATOM 616 C C . ALA A 1 74 ? -10.891 -6.718 16.342 1.00 75.19 74 ALA A C 1
ATOM 618 O O . ALA A 1 74 ? -11.894 -6.520 17.031 1.00 75.19 74 ALA A O 1
ATOM 619 N N . ALA A 1 75 ? -10.362 -7.936 16.178 1.00 78.00 75 ALA A N 1
ATOM 620 C CA . ALA A 1 75 ? -10.917 -9.165 16.750 1.00 78.00 75 ALA A CA 1
ATOM 621 C C . ALA A 1 75 ? -10.470 -9.435 18.198 1.00 78.00 75 ALA A C 1
ATOM 623 O O . ALA A 1 75 ? -11.186 -10.095 18.950 1.00 78.00 75 ALA A O 1
ATOM 624 N N . PHE A 1 76 ? -9.295 -8.943 18.601 1.00 81.38 76 PHE A N 1
ATOM 625 C CA . PHE A 1 76 ? -8.715 -9.195 19.923 1.00 81.38 76 PHE A CA 1
ATOM 626 C C . PHE A 1 76 ? -8.810 -7.989 20.870 1.00 81.38 76 PHE A C 1
ATOM 628 O O . PHE A 1 76 ? -8.994 -6.845 20.462 1.00 81.38 76 PHE A O 1
ATOM 635 N N . SER A 1 77 ? -8.670 -8.248 22.176 1.00 80.38 77 SER A N 1
ATOM 636 C CA . SER A 1 77 ? -8.701 -7.191 23.196 1.00 80.38 77 SER A CA 1
ATOM 637 C C . SER A 1 77 ? -7.502 -6.241 23.091 1.00 80.38 77 SER A C 1
ATOM 639 O O . SER A 1 77 ? -6.404 -6.642 22.701 1.00 80.38 77 SER A O 1
ATOM 641 N N . ALA A 1 78 ? -7.683 -4.996 23.545 1.00 79.69 78 ALA A N 1
ATOM 642 C CA . ALA A 1 78 ? -6.661 -3.946 23.506 1.00 79.69 78 ALA A CA 1
ATOM 643 C C . ALA A 1 78 ? -5.303 -4.371 24.087 1.00 79.69 78 ALA A C 1
ATOM 645 O O . ALA A 1 78 ? -4.257 -4.034 23.537 1.00 79.69 78 ALA A O 1
ATOM 646 N N . ARG A 1 79 ? -5.308 -5.146 25.181 1.00 82.81 79 ARG A N 1
ATOM 647 C CA . ARG A 1 79 ? -4.076 -5.638 25.817 1.00 82.81 79 ARG A CA 1
ATOM 648 C C . ARG A 1 79 ? -3.318 -6.598 24.904 1.00 82.81 79 ARG A C 1
ATOM 650 O O . ARG A 1 79 ? -2.110 -6.466 24.762 1.00 82.81 79 ARG A O 1
ATOM 657 N N . VAL A 1 80 ? -4.017 -7.534 24.266 1.00 85.38 80 VAL A N 1
ATOM 658 C CA . VAL A 1 80 ? -3.400 -8.494 23.337 1.00 85.38 80 VAL A CA 1
ATOM 659 C C . VAL A 1 80 ? -2.875 -7.764 22.100 1.00 85.38 80 VAL A C 1
ATOM 661 O O . VAL A 1 80 ? -1.737 -7.986 21.688 1.00 85.38 80 VAL A O 1
ATOM 664 N N . SER A 1 81 ? -3.658 -6.830 21.558 1.00 83.56 81 SER A N 1
ATOM 665 C CA . SER A 1 81 ? -3.250 -5.994 20.425 1.00 83.56 81 SER A CA 1
ATOM 666 C C . SER A 1 81 ? -1.997 -5.170 20.720 1.00 83.56 81 SER A C 1
ATOM 668 O O . SER A 1 81 ? -1.086 -5.144 19.896 1.00 83.56 81 SER A O 1
ATOM 670 N N . LEU A 1 82 ? -1.893 -4.580 21.913 1.00 84.44 82 LEU A N 1
ATOM 671 C CA . LEU A 1 82 ? -0.750 -3.753 22.301 1.00 84.44 82 LEU A CA 1
ATOM 672 C C . LEU A 1 82 ? 0.504 -4.558 22.671 1.00 84.44 82 LEU A C 1
ATOM 674 O O . LEU A 1 82 ? 1.606 -4.164 22.306 1.00 84.44 82 LEU A O 1
ATOM 678 N N . PHE A 1 83 ? 0.367 -5.661 23.408 1.00 87.56 83 PHE A N 1
ATOM 679 C CA . PHE A 1 83 ? 1.528 -6.397 23.927 1.00 87.56 83 PHE A CA 1
ATOM 680 C C . PHE A 1 83 ? 2.003 -7.535 23.020 1.00 87.56 83 PHE A C 1
ATOM 682 O O . PHE A 1 83 ? 3.122 -8.005 23.201 1.00 87.56 83 PHE A O 1
ATOM 689 N N . ILE A 1 84 ? 1.191 -7.979 22.055 1.00 88.56 84 ILE A N 1
ATOM 690 C CA . ILE A 1 84 ? 1.543 -9.085 21.150 1.00 88.56 84 ILE A CA 1
ATOM 691 C C . ILE A 1 84 ? 1.527 -8.628 19.695 1.00 88.56 84 ILE A C 1
ATOM 693 O O . ILE A 1 84 ? 2.558 -8.671 19.028 1.00 88.56 84 ILE A O 1
ATOM 697 N N . PHE A 1 85 ? 0.386 -8.159 19.186 1.00 86.50 85 PHE A N 1
ATOM 698 C CA . PHE A 1 85 ? 0.293 -7.830 17.762 1.00 86.50 85 PHE A CA 1
ATOM 699 C C . PHE A 1 85 ? 1.158 -6.620 17.395 1.00 86.50 85 PHE A C 1
ATOM 701 O O . PHE A 1 85 ? 1.889 -6.685 16.413 1.00 86.50 85 PHE A O 1
ATOM 708 N N . PHE A 1 86 ? 1.152 -5.554 18.195 1.00 85.94 86 PHE A N 1
ATOM 709 C CA . PHE A 1 86 ? 1.995 -4.382 17.954 1.00 85.94 86 PHE A CA 1
ATOM 710 C C . PHE A 1 86 ? 3.501 -4.714 17.860 1.00 85.94 86 PHE A C 1
ATOM 712 O O . PHE A 1 86 ? 4.125 -4.307 16.883 1.00 85.94 86 PHE A O 1
ATOM 719 N N . PRO A 1 87 ? 4.137 -5.457 18.788 1.00 89.12 87 PRO A N 1
ATOM 720 C CA . PRO A 1 87 ? 5.547 -5.802 18.614 1.00 89.12 87 PRO A CA 1
ATOM 721 C C . PRO A 1 8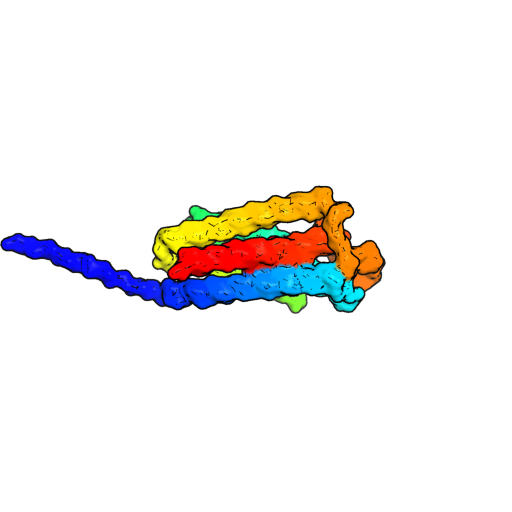7 ? 5.786 -6.748 17.429 1.00 89.12 87 PRO A C 1
ATOM 723 O O . PRO A 1 87 ? 6.742 -6.541 16.687 1.00 89.12 87 PRO A O 1
ATOM 726 N N . VAL A 1 88 ? 4.911 -7.732 17.188 1.00 90.56 88 VAL A N 1
ATOM 727 C CA . VAL A 1 88 ? 5.057 -8.665 16.053 1.00 90.56 88 VAL A CA 1
ATOM 728 C C . VAL A 1 88 ? 4.985 -7.931 14.711 1.00 90.56 88 VAL A C 1
ATOM 730 O O . VAL A 1 88 ? 5.865 -8.098 13.870 1.00 90.56 88 VAL A O 1
ATOM 733 N N . TYR A 1 89 ? 3.987 -7.070 14.512 1.00 88.06 89 TYR A N 1
ATOM 734 C CA . TYR A 1 89 ? 3.901 -6.251 13.302 1.00 88.06 89 TYR A CA 1
ATOM 735 C C . TYR A 1 89 ? 5.005 -5.192 13.231 1.00 88.06 89 TYR A C 1
ATOM 737 O O . TYR A 1 89 ? 5.459 -4.865 12.137 1.00 88.06 89 TYR A O 1
ATOM 745 N N . GLY A 1 90 ? 5.504 -4.728 14.379 1.00 88.50 90 GLY A N 1
ATOM 746 C CA . GLY A 1 90 ? 6.694 -3.887 14.465 1.00 88.50 90 GLY A CA 1
ATOM 747 C C . GLY A 1 90 ? 7.947 -4.571 13.912 1.00 88.50 90 GLY A C 1
ATOM 748 O O . GLY A 1 90 ? 8.729 -3.924 13.221 1.00 88.50 90 GLY A O 1
ATOM 749 N N . LEU A 1 91 ? 8.117 -5.881 14.127 1.00 91.25 91 LEU A N 1
ATOM 750 C CA . LEU A 1 91 ? 9.223 -6.647 13.534 1.00 91.25 91 LEU A CA 1
ATOM 751 C C . LEU A 1 91 ? 9.111 -6.728 12.009 1.00 91.25 91 LEU A C 1
ATOM 753 O O . LEU A 1 91 ? 10.117 -6.586 11.310 1.00 91.25 91 LEU A O 1
ATOM 757 N N . PHE A 1 92 ? 7.898 -6.906 11.477 1.00 90.00 92 PHE A N 1
ATOM 758 C CA . PHE A 1 92 ? 7.679 -6.834 10.032 1.00 90.00 92 PHE A CA 1
ATOM 759 C C . PHE A 1 92 ? 7.973 -5.431 9.497 1.00 90.00 92 PHE A C 1
ATOM 761 O O . PHE A 1 92 ? 8.724 -5.306 8.535 1.00 90.00 92 PHE A O 1
ATOM 768 N N . ALA A 1 93 ? 7.465 -4.378 10.142 1.00 89.31 93 ALA A N 1
ATOM 769 C CA . ALA A 1 93 ? 7.752 -2.998 9.755 1.00 89.31 93 ALA A CA 1
ATOM 770 C C . ALA A 1 93 ? 9.262 -2.713 9.750 1.00 89.31 93 ALA A C 1
ATOM 772 O O . ALA A 1 93 ? 9.774 -2.171 8.777 1.00 89.31 93 ALA A O 1
ATOM 773 N N . TYR A 1 94 ? 9.991 -3.158 10.777 1.00 89.00 94 TYR A N 1
ATOM 774 C CA . TYR A 1 94 ? 11.450 -3.051 10.849 1.00 89.00 94 TYR A CA 1
ATOM 775 C C . TYR A 1 94 ? 12.158 -3.817 9.719 1.00 89.00 94 TYR A C 1
ATOM 777 O O . TYR A 1 94 ? 13.116 -3.319 9.132 1.00 89.00 94 TYR A O 1
ATOM 785 N N . SER A 1 95 ? 11.668 -5.009 9.376 1.00 89.00 95 SER A N 1
ATOM 786 C CA . SER A 1 95 ? 12.230 -5.823 8.291 1.00 89.00 95 SER A CA 1
ATOM 787 C C . SER A 1 95 ? 12.007 -5.181 6.919 1.00 89.00 95 SER A C 1
ATOM 789 O O . SER A 1 95 ? 12.910 -5.141 6.095 1.00 89.00 95 SER A O 1
ATOM 791 N N . PHE A 1 96 ? 10.826 -4.620 6.665 1.00 88.12 96 PHE A N 1
ATOM 792 C CA . PHE A 1 96 ? 10.563 -3.877 5.431 1.00 88.12 96 PHE A CA 1
ATOM 793 C C . PHE A 1 96 ? 11.332 -2.542 5.398 1.00 88.12 96 PHE A C 1
ATOM 795 O O . PHE A 1 96 ? 11.820 -2.127 4.348 1.00 88.12 96 PHE A O 1
ATOM 802 N N . GLN A 1 97 ? 11.503 -1.892 6.551 1.00 87.38 97 GLN A N 1
ATOM 803 C CA . GLN A 1 97 ? 12.303 -0.677 6.704 1.00 87.38 97 GLN A CA 1
ATOM 804 C C . GLN A 1 97 ? 13.783 -0.908 6.374 1.00 87.38 97 GLN A C 1
ATOM 806 O O . GLN A 1 97 ? 14.410 -0.053 5.747 1.00 87.38 97 GLN A O 1
ATOM 811 N N . SER A 1 98 ? 14.349 -2.050 6.770 1.00 86.81 98 SER A N 1
ATOM 812 C CA . SER A 1 98 ? 15.740 -2.380 6.447 1.00 86.81 98 SER A CA 1
ATOM 813 C C . SER A 1 98 ? 15.942 -2.603 4.943 1.00 86.81 98 SER A C 1
ATOM 815 O O . SER A 1 98 ? 16.966 -2.178 4.412 1.00 86.81 98 SER A O 1
ATOM 817 N N . ILE A 1 99 ? 14.937 -3.152 4.245 1.00 84.94 99 ILE A N 1
ATOM 818 C CA . ILE A 1 99 ? 14.917 -3.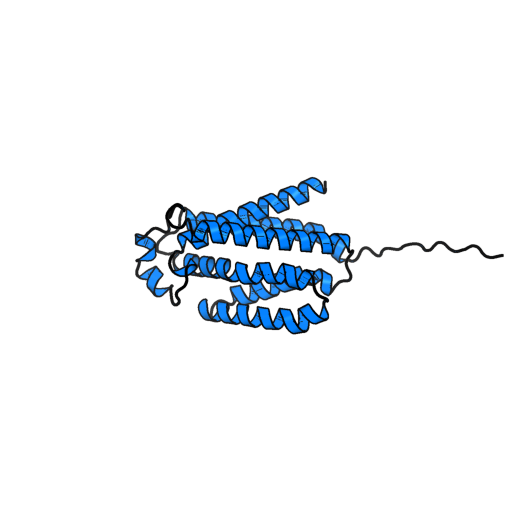309 2.779 1.00 84.94 99 ILE A CA 1
ATOM 819 C C . ILE A 1 99 ? 14.834 -1.943 2.074 1.00 84.94 99 ILE A C 1
ATOM 821 O O . ILE A 1 99 ? 15.532 -1.717 1.086 1.00 84.94 99 ILE A O 1
ATOM 825 N N . MET A 1 100 ? 14.013 -1.017 2.584 1.00 80.62 100 MET A N 1
ATOM 826 C CA . MET A 1 100 ? 13.900 0.354 2.053 1.00 80.62 100 MET A CA 1
ATOM 827 C C . MET A 1 100 ? 15.147 1.210 2.344 1.00 80.62 100 MET A C 1
ATOM 829 O O . MET A 1 100 ? 15.413 2.188 1.647 1.00 80.62 100 MET A O 1
ATOM 833 N N . GLY A 1 101 ? 15.934 0.818 3.348 1.00 78.56 101 GLY A N 1
ATOM 834 C CA . GLY A 1 101 ? 17.072 1.562 3.870 1.00 78.56 101 GLY A CA 1
ATOM 835 C C . GLY A 1 101 ? 16.673 2.481 5.028 1.00 78.56 101 GLY A C 1
ATOM 836 O O . GLY A 1 101 ? 15.653 3.164 4.994 1.00 78.56 101 GLY A O 1
ATOM 837 N N . PHE A 1 102 ? 17.509 2.539 6.068 1.00 72.44 102 PHE A N 1
ATOM 838 C CA . PHE A 1 102 ? 17.257 3.339 7.281 1.00 72.44 102 PHE A CA 1
ATOM 839 C C . PHE A 1 102 ? 17.353 4.864 7.082 1.00 72.44 102 PHE A C 1
ATOM 841 O O . PHE A 1 102 ? 17.188 5.624 8.035 1.00 72.44 102 PHE A O 1
ATOM 848 N N . SER A 1 103 ? 17.614 5.329 5.859 1.00 70.44 103 SER A N 1
ATOM 849 C CA . SER A 1 103 ? 17.538 6.747 5.501 1.00 70.44 103 SER A CA 1
ATOM 850 C C . SER A 1 103 ? 16.099 7.249 5.343 1.00 70.44 103 SER A C 1
ATOM 852 O O . SER A 1 103 ? 15.878 8.453 5.414 1.00 70.44 103 SER A O 1
ATOM 854 N N . ASP A 1 104 ? 15.129 6.353 5.129 1.00 71.94 104 ASP A N 1
ATOM 855 C CA . ASP A 1 104 ? 13.741 6.701 4.809 1.00 71.94 104 ASP A CA 1
ATOM 856 C C . ASP A 1 104 ? 12.763 6.006 5.765 1.00 71.94 104 ASP A C 1
ATOM 858 O O . ASP A 1 104 ? 12.344 4.883 5.518 1.00 71.94 104 ASP A O 1
ATOM 862 N N . TRP A 1 105 ? 12.368 6.666 6.856 1.00 75.88 105 TRP A N 1
ATOM 863 C CA . TRP A 1 105 ? 11.519 6.089 7.915 1.00 75.88 105 TRP A CA 1
ATOM 864 C C . TRP A 1 105 ? 10.040 5.898 7.529 1.00 75.88 105 TRP A C 1
ATOM 866 O O . TRP A 1 105 ? 9.204 5.626 8.395 1.00 75.88 105 TRP A O 1
ATOM 876 N N . THR A 1 106 ? 9.694 6.027 6.244 1.00 79.12 106 THR A N 1
ATOM 877 C CA . THR A 1 106 ? 8.310 6.022 5.752 1.00 79.12 106 THR A CA 1
ATOM 878 C C . THR A 1 106 ? 7.526 4.779 6.175 1.00 79.12 106 THR A C 1
ATOM 880 O O . THR A 1 106 ? 6.419 4.924 6.689 1.00 79.12 106 THR A O 1
ATOM 883 N N . ILE A 1 107 ? 8.075 3.565 6.033 1.00 79.81 107 ILE A N 1
ATOM 884 C CA . ILE A 1 107 ? 7.371 2.326 6.426 1.00 79.81 107 ILE A CA 1
ATOM 885 C C . ILE A 1 107 ? 7.072 2.319 7.923 1.00 79.81 107 ILE A C 1
ATOM 887 O O . ILE A 1 107 ? 5.954 2.007 8.329 1.00 79.81 107 ILE A O 1
ATOM 891 N N . THR A 1 108 ? 8.050 2.697 8.746 1.00 79.19 108 THR A N 1
ATOM 892 C CA . THR A 1 108 ? 7.891 2.729 10.205 1.00 79.19 108 THR A CA 1
ATOM 893 C C . THR A 1 108 ? 6.862 3.781 10.626 1.00 79.19 108 THR A C 1
ATOM 895 O O . THR A 1 108 ? 6.006 3.515 11.471 1.00 79.19 108 THR A O 1
ATOM 898 N N . THR A 1 109 ? 6.881 4.964 10.006 1.00 80.94 109 THR A N 1
ATOM 899 C CA . THR A 1 109 ? 5.885 6.013 10.255 1.00 80.94 109 THR A CA 1
ATOM 900 C C . THR A 1 109 ? 4.488 5.575 9.818 1.00 80.94 109 THR A C 1
ATOM 902 O O . THR A 1 109 ? 3.545 5.693 10.602 1.00 80.94 109 THR A O 1
ATOM 905 N N . LEU A 1 110 ? 4.341 5.026 8.607 1.00 79.12 110 LEU A N 1
ATOM 906 C CA . LEU A 1 110 ? 3.068 4.510 8.096 1.00 79.12 110 LEU A CA 1
ATOM 907 C C . LEU A 1 110 ? 2.527 3.388 8.979 1.00 79.12 110 LEU A C 1
ATOM 909 O O . LEU A 1 110 ? 1.333 3.376 9.281 1.00 79.12 110 LEU A O 1
ATOM 913 N N . TYR A 1 111 ? 3.399 2.489 9.434 1.00 81.44 111 TYR A N 1
ATOM 914 C CA . TYR A 1 111 ? 3.071 1.444 10.390 1.00 81.44 111 TYR A CA 1
ATOM 915 C C . TYR A 1 111 ? 2.475 2.038 11.671 1.00 81.44 111 TYR A C 1
ATOM 917 O O . TYR A 1 111 ? 1.333 1.729 12.016 1.00 81.44 111 TYR A O 1
ATOM 925 N N . CYS A 1 112 ? 3.201 2.944 12.333 1.00 81.25 112 CYS A N 1
ATOM 926 C CA . CYS A 1 112 ? 2.765 3.567 13.581 1.00 81.25 112 CYS A CA 1
ATOM 927 C C . CYS A 1 112 ? 1.438 4.317 13.422 1.00 81.25 112 CYS A C 1
ATOM 929 O O . CYS A 1 112 ? 0.529 4.125 14.228 1.00 81.25 112 CYS A O 1
ATOM 931 N N . VAL A 1 113 ? 1.294 5.134 12.372 1.00 80.25 113 VAL A N 1
ATOM 932 C CA . VAL A 1 113 ? 0.070 5.910 12.112 1.00 80.25 113 VAL A CA 1
ATOM 933 C C . VAL A 1 113 ? -1.115 4.990 11.825 1.00 80.25 113 VAL A C 1
ATOM 935 O O . VAL A 1 113 ? -2.195 5.174 12.386 1.00 80.25 113 VAL A O 1
ATOM 938 N N . THR A 1 114 ? -0.923 3.977 10.981 1.00 75.31 114 THR A N 1
ATOM 939 C CA . THR A 1 114 ? -1.997 3.065 10.574 1.00 75.31 114 THR A CA 1
ATOM 940 C C . THR A 1 114 ? -2.445 2.185 11.733 1.00 75.31 114 THR A C 1
ATOM 942 O O . THR A 1 114 ? -3.645 2.047 11.971 1.00 75.31 114 THR A O 1
ATOM 945 N N . VAL A 1 115 ? -1.503 1.627 12.496 1.00 76.00 115 VAL A N 1
ATOM 946 C CA . VAL A 1 115 ? -1.814 0.817 13.678 1.00 76.00 115 VAL A CA 1
ATOM 947 C C . VAL A 1 115 ? -2.453 1.663 14.774 1.00 76.00 115 VAL A C 1
ATOM 949 O O . VAL A 1 115 ? -3.447 1.234 15.358 1.00 76.00 115 VAL A O 1
ATOM 952 N N . PHE A 1 116 ? -1.981 2.892 15.001 1.00 75.06 116 PHE A N 1
ATOM 953 C CA . PHE A 1 116 ? -2.630 3.818 15.931 1.00 75.06 116 PHE A CA 1
ATOM 954 C C . PHE A 1 116 ? -4.070 4.137 15.509 1.00 75.06 116 PHE A C 1
ATOM 956 O O . PHE A 1 116 ? -4.988 4.028 16.322 1.00 75.06 116 PHE A O 1
ATOM 963 N N . ASN A 1 117 ? -4.296 4.463 14.231 1.00 73.88 117 ASN A N 1
ATOM 964 C CA . ASN A 1 117 ? -5.634 4.761 13.722 1.00 73.88 117 ASN A CA 1
ATOM 965 C C . ASN A 1 117 ? -6.577 3.550 13.837 1.00 73.88 117 ASN A C 1
ATOM 967 O O . ASN A 1 117 ? -7.742 3.709 14.188 1.00 73.88 117 ASN A O 1
ATOM 971 N N . ARG A 1 118 ? -6.077 2.331 13.603 1.00 71.62 118 ARG A N 1
ATOM 972 C CA . ARG A 1 118 ? -6.870 1.093 13.702 1.00 71.62 118 ARG A CA 1
ATOM 973 C C . ARG A 1 118 ? -7.158 0.680 15.144 1.00 71.62 118 ARG A C 1
ATOM 975 O O . ARG A 1 118 ? -8.259 0.226 15.438 1.00 71.62 118 ARG A O 1
ATOM 982 N N . MET A 1 119 ? -6.212 0.892 16.057 1.00 68.19 119 MET A N 1
ATOM 983 C CA . MET A 1 119 ? -6.387 0.605 17.483 1.00 68.19 119 MET A CA 1
ATOM 984 C C . MET A 1 119 ? -7.060 1.744 18.259 1.00 68.19 119 MET A C 1
ATOM 986 O O . MET A 1 119 ? -7.241 1.611 19.467 1.00 68.19 119 MET A O 1
ATOM 990 N N . ARG A 1 120 ? -7.485 2.845 17.618 1.00 70.69 120 ARG A N 1
ATOM 991 C CA . ARG A 1 120 ? -8.150 3.961 18.319 1.00 70.69 120 ARG A CA 1
ATOM 992 C C . ARG A 1 120 ? -9.334 3.482 19.169 1.00 70.69 120 ARG A C 1
ATOM 994 O O . ARG A 1 120 ? -9.481 3.889 20.313 1.00 70.69 120 ARG A O 1
ATOM 1001 N N . PHE A 1 121 ? -10.102 2.524 18.661 1.00 62.41 121 PHE A N 1
ATOM 1002 C CA . PHE A 1 121 ? -11.244 1.908 19.347 1.00 62.41 121 PHE A CA 1
ATOM 1003 C C . PHE A 1 121 ? -10.844 1.041 20.550 1.00 62.41 121 PHE A C 1
ATOM 1005 O O . PHE A 1 121 ? -1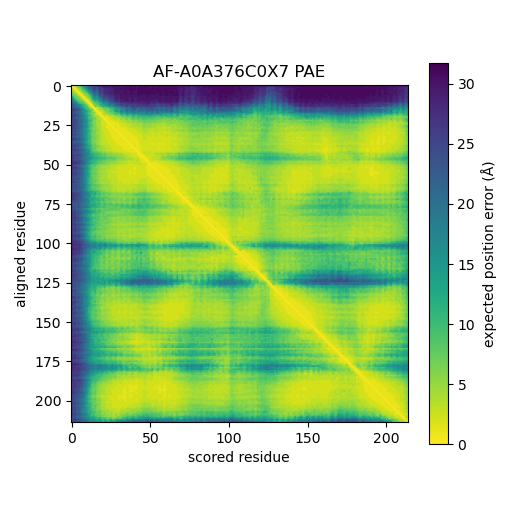1.606 0.876 21.495 1.00 62.41 121 PHE A O 1
ATOM 1012 N N . ALA A 1 122 ? -9.623 0.502 20.539 1.00 60.22 122 ALA A N 1
ATOM 1013 C CA . ALA A 1 122 ? -9.073 -0.273 21.643 1.00 60.22 122 ALA A CA 1
ATOM 1014 C C . ALA A 1 122 ? -8.623 0.628 22.812 1.00 60.22 122 ALA A C 1
ATOM 1016 O O . ALA A 1 122 ? -8.667 0.207 23.967 1.00 60.22 122 ALA A O 1
ATOM 1017 N N . PHE A 1 123 ? -8.210 1.869 22.524 1.00 60.62 123 PHE A N 1
ATOM 1018 C CA . PHE A 1 123 ? -7.807 2.858 23.535 1.00 60.62 123 PHE A CA 1
ATOM 1019 C C . PHE A 1 123 ? -8.961 3.728 24.028 1.00 60.62 123 PHE A C 1
ATOM 1021 O O . PHE A 1 123 ? -8.942 4.211 25.160 1.00 60.62 123 PHE A O 1
ATOM 1028 N N . PHE A 1 124 ? -9.968 3.927 23.187 1.00 60.22 124 PHE A N 1
ATOM 1029 C CA . PHE A 1 124 ? -11.108 4.768 23.484 1.00 60.22 124 PHE A CA 1
ATOM 1030 C C . PHE A 1 124 ? -12.368 3.924 23.412 1.00 60.22 124 PHE A C 1
ATOM 1032 O O . PHE A 1 124 ? -12.703 3.420 22.354 1.00 60.22 124 PHE A O 1
ATOM 1039 N N . ASN A 1 125 ? -13.050 3.771 24.544 1.00 60.69 125 ASN A N 1
ATOM 1040 C CA . ASN A 1 125 ? -14.239 2.936 24.710 1.00 60.69 125 ASN A CA 1
ATOM 1041 C C . ASN A 1 125 ? -15.353 3.360 23.721 1.00 60.69 125 ASN A C 1
ATOM 1043 O O . ASN A 1 125 ? -16.126 4.275 24.006 1.00 60.69 125 ASN A O 1
ATOM 1047 N N . THR A 1 126 ? -15.370 2.773 22.525 1.00 62.62 126 THR A N 1
ATOM 1048 C CA . THR A 1 126 ? -16.276 3.129 21.423 1.00 62.62 126 THR A CA 1
ATOM 1049 C C . THR A 1 126 ? -17.462 2.185 21.331 1.00 62.62 126 THR A C 1
ATOM 1051 O O . THR A 1 126 ? -17.403 1.056 21.808 1.00 62.62 126 THR A O 1
ATOM 1054 N N . SER A 1 127 ? -18.544 2.644 20.702 1.00 67.81 127 SER A N 1
ATOM 1055 C CA . SER A 1 127 ? -19.756 1.846 20.521 1.00 67.81 127 SER A CA 1
ATOM 1056 C C . SER A 1 127 ? -19.508 0.596 19.662 1.00 67.81 127 SER A C 1
ATOM 1058 O O . SER A 1 127 ? -18.736 0.620 18.700 1.00 67.81 127 SER A O 1
ATOM 1060 N N . GLU A 1 128 ? -20.205 -0.498 19.987 1.00 73.00 128 GLU A N 1
ATOM 1061 C CA . GLU A 1 128 ? -20.090 -1.787 19.281 1.00 73.00 128 GLU A CA 1
ATOM 1062 C C . GLU A 1 128 ? -20.368 -1.658 17.773 1.00 73.00 128 GLU A C 1
ATOM 1064 O O . GLU A 1 128 ? -19.726 -2.322 16.960 1.00 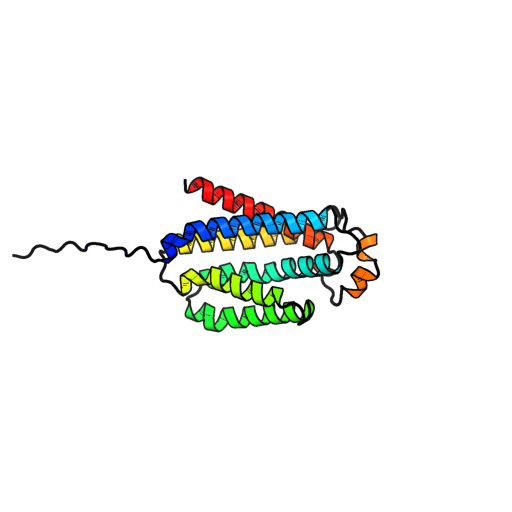73.00 128 GLU A O 1
ATOM 1069 N N . ALA A 1 129 ? -21.267 -0.748 17.379 1.00 72.50 129 ALA A N 1
ATOM 1070 C CA . ALA A 1 129 ? -21.606 -0.490 15.980 1.00 72.50 129 ALA A CA 1
ATOM 1071 C C . ALA A 1 129 ? -20.413 0.039 15.161 1.00 72.50 129 ALA A C 1
ATOM 1073 O O . ALA A 1 129 ? -20.213 -0.367 14.014 1.00 72.50 129 ALA A O 1
ATOM 1074 N N . VAL A 1 130 ? -19.591 0.917 15.746 1.00 73.19 130 VAL A N 1
ATOM 1075 C CA . VAL A 1 130 ? -18.403 1.460 15.069 1.00 73.19 130 VAL A CA 1
ATOM 1076 C C . VAL A 1 130 ? -17.314 0.390 14.968 1.00 73.19 130 VAL A C 1
ATOM 1078 O O . VAL A 1 130 ? -16.688 0.244 13.917 1.00 73.19 130 VAL A O 1
ATOM 1081 N N . GLN A 1 131 ? -17.143 -0.426 16.012 1.00 73.50 131 GLN A N 1
ATOM 1082 C CA . GLN A 1 131 ? -16.192 -1.538 16.002 1.00 73.50 131 GLN A CA 1
ATOM 1083 C C . GLN A 1 131 ? -16.538 -2.584 14.929 1.00 73.50 131 GLN A C 1
ATOM 1085 O O . GLN A 1 131 ? -15.661 -2.994 14.166 1.00 73.50 131 GLN A O 1
ATOM 1090 N N . GLN A 1 132 ? -17.811 -2.981 14.822 1.00 76.81 132 GLN A N 1
ATOM 1091 C CA . GLN A 1 132 ? -18.272 -3.922 13.793 1.00 76.81 132 GLN A CA 1
ATOM 1092 C C . GLN A 1 132 ? -18.049 -3.381 12.377 1.00 76.81 132 GLN A C 1
ATOM 1094 O O . GLN A 1 132 ? -17.610 -4.120 11.496 1.00 76.81 132 GLN A O 1
ATOM 1099 N N . ARG A 1 133 ? -18.290 -2.084 12.155 1.00 77.69 133 ARG A N 1
ATOM 1100 C CA . ARG A 1 133 ? -18.047 -1.442 10.857 1.00 77.69 133 ARG A CA 1
ATOM 1101 C C . ARG A 1 133 ? -16.572 -1.483 10.459 1.00 77.69 133 ARG A C 1
ATOM 1103 O O . ARG A 1 133 ? -16.256 -1.847 9.329 1.00 77.69 133 ARG A O 1
ATOM 1110 N N . VAL A 1 134 ? -15.673 -1.138 11.375 1.00 76.06 134 VAL A N 1
ATOM 1111 C CA . VAL A 1 134 ? -14.220 -1.116 11.126 1.00 76.06 134 VAL A CA 1
ATOM 1112 C C . VAL A 1 134 ? -13.682 -2.527 10.890 1.00 76.06 134 VAL A C 1
ATOM 1114 O O . VAL A 1 134 ? -12.827 -2.739 10.025 1.00 76.06 134 VAL A O 1
ATOM 1117 N N . MET A 1 135 ? -14.218 -3.510 11.616 1.00 79.00 135 MET A N 1
ATOM 1118 C CA . MET A 1 135 ? -13.931 -4.921 11.376 1.00 79.00 135 MET A CA 1
ATOM 1119 C C . MET A 1 135 ? -14.384 -5.341 9.973 1.00 79.00 135 MET A C 1
ATOM 1121 O O . MET A 1 135 ? -13.592 -5.919 9.232 1.00 79.00 135 MET A O 1
ATOM 1125 N N . ALA A 1 136 ? -15.611 -4.995 9.569 1.00 81.75 136 ALA A N 1
ATOM 1126 C CA . ALA A 1 136 ? -16.122 -5.296 8.233 1.00 81.75 136 ALA A CA 1
ATOM 1127 C C . ALA A 1 136 ? -15.267 -4.652 7.127 1.00 81.75 136 ALA A C 1
ATOM 1129 O O . ALA A 1 136 ? -14.912 -5.328 6.164 1.00 81.75 136 ALA A O 1
ATOM 1130 N N . GLN A 1 137 ? -14.867 -3.384 7.288 1.00 80.88 137 GLN A N 1
ATOM 1131 C CA . GLN A 1 137 ? -13.944 -2.710 6.364 1.00 80.88 137 GLN A CA 1
ATOM 1132 C C . GLN A 1 137 ? -12.594 -3.436 6.274 1.00 80.88 137 GLN A C 1
ATOM 1134 O O . GLN A 1 137 ? -12.081 -3.638 5.176 1.00 80.88 137 GLN A O 1
ATOM 1139 N N . SER A 1 138 ? -12.044 -3.882 7.407 1.00 83.62 138 SER A N 1
ATOM 1140 C CA . SER A 1 138 ? -10.769 -4.612 7.443 1.00 83.62 138 SER A CA 1
ATOM 1141 C C . SER A 1 138 ? -10.864 -5.973 6.747 1.00 83.62 138 SER A C 1
ATOM 1143 O O . SER A 1 138 ? -9.968 -6.339 5.993 1.00 83.62 138 SER A O 1
ATOM 1145 N N . VAL A 1 139 ? -11.965 -6.707 6.943 1.00 87.81 139 VAL A N 1
ATOM 1146 C CA . VAL A 1 139 ? -12.213 -7.987 6.259 1.00 87.81 139 VAL A CA 1
ATOM 1147 C C . VAL A 1 139 ? -12.346 -7.781 4.751 1.00 87.81 139 VAL A C 1
ATOM 1149 O O . VAL A 1 139 ? -11.725 -8.509 3.981 1.00 87.81 139 VAL A O 1
ATOM 1152 N N . VAL A 1 140 ? -13.101 -6.767 4.315 1.00 89.06 140 VAL A N 1
ATOM 1153 C CA . VAL A 1 140 ? -13.227 -6.426 2.890 1.00 89.06 140 VAL A CA 1
ATOM 1154 C C . VAL A 1 140 ? -11.869 -6.058 2.294 1.00 89.06 140 VAL A C 1
ATOM 1156 O O . VAL A 1 140 ? -11.542 -6.542 1.213 1.00 89.06 140 VAL A O 1
ATOM 1159 N N . ALA A 1 141 ? -11.051 -5.276 3.004 1.00 88.94 141 ALA A N 1
ATOM 1160 C CA . ALA A 1 141 ? -9.707 -4.919 2.558 1.00 88.94 141 ALA A CA 1
ATOM 1161 C C . ALA A 1 141 ? -8.794 -6.143 2.402 1.00 88.94 141 ALA A C 1
ATOM 1163 O O . ALA A 1 141 ? -8.154 -6.288 1.363 1.00 88.94 141 ALA A O 1
ATOM 1164 N N . VAL A 1 142 ? -8.784 -7.065 3.374 1.00 90.75 142 VAL A N 1
ATOM 1165 C CA . VAL A 1 142 ? -8.013 -8.318 3.275 1.00 90.75 142 VAL A CA 1
ATOM 1166 C C . VAL A 1 142 ? -8.474 -9.158 2.086 1.00 90.75 142 VAL A C 1
ATOM 1168 O O . VAL A 1 142 ? -7.642 -9.624 1.311 1.00 90.75 142 VAL A O 1
ATOM 1171 N N . MET A 1 143 ? -9.786 -9.326 1.910 1.00 92.19 143 MET A N 1
ATOM 1172 C CA . MET A 1 143 ? -10.341 -10.122 0.813 1.00 92.19 143 MET A CA 1
ATOM 1173 C C . MET A 1 143 ? -10.008 -9.508 -0.549 1.00 92.19 143 MET A C 1
ATOM 1175 O O . MET A 1 143 ? -9.536 -10.213 -1.439 1.00 92.19 143 MET A O 1
ATOM 1179 N N . LEU A 1 144 ? -10.197 -8.193 -0.704 1.00 93.38 144 LEU A N 1
ATOM 1180 C CA . LEU A 1 144 ? -9.836 -7.476 -1.927 1.00 93.38 144 LEU A CA 1
ATOM 1181 C C . LEU A 1 144 ? -8.346 -7.610 -2.229 1.00 93.38 144 LEU A C 1
ATOM 1183 O O . LEU A 1 144 ? -7.993 -7.954 -3.354 1.00 93.38 144 LEU A O 1
ATOM 1187 N N . TYR A 1 145 ? -7.484 -7.385 -1.233 1.00 93.25 145 TYR A N 1
ATOM 1188 C CA . TYR A 1 145 ? -6.045 -7.536 -1.409 1.00 93.25 145 TYR A CA 1
ATOM 1189 C C . TYR A 1 145 ? -5.703 -8.958 -1.861 1.00 93.25 145 TYR A C 1
ATOM 1191 O O . TYR A 1 145 ? -4.995 -9.126 -2.846 1.00 93.25 145 TYR A O 1
ATOM 1199 N N . PHE A 1 146 ? -6.227 -9.983 -1.183 1.00 92.56 146 PHE A N 1
ATOM 1200 C CA . PHE A 1 146 ? -5.916 -11.383 -1.473 1.00 92.56 146 PHE A CA 1
ATOM 1201 C C . PHE A 1 146 ? -6.306 -11.788 -2.902 1.00 92.56 146 PHE A C 1
ATOM 1203 O O . PHE A 1 146 ? -5.475 -12.321 -3.639 1.00 92.56 146 PHE A O 1
ATOM 1210 N N . PHE A 1 147 ? -7.537 -11.488 -3.330 1.00 93.25 147 PHE A N 1
ATOM 1211 C CA . PHE A 1 147 ? -7.992 -11.841 -4.677 1.00 93.25 147 PHE A CA 1
ATOM 1212 C C . PHE A 1 147 ? -7.275 -11.048 -5.769 1.00 93.25 147 PHE A C 1
ATOM 1214 O O . PHE A 1 147 ? -6.924 -11.623 -6.800 1.00 93.25 147 PHE A O 1
ATOM 1221 N N . LEU A 1 148 ? -7.019 -9.754 -5.553 1.00 93.75 148 LEU A N 1
ATOM 1222 C CA . LEU A 1 148 ? -6.262 -8.951 -6.512 1.00 93.75 148 LEU A CA 1
ATOM 1223 C C . LEU A 1 148 ? -4.804 -9.408 -6.589 1.00 93.75 148 LEU A C 1
ATOM 1225 O O . LEU A 1 148 ? -4.277 -9.528 -7.690 1.00 93.75 148 LEU A O 1
ATOM 1229 N N . ALA A 1 149 ? -4.174 -9.715 -5.452 1.00 91.38 149 ALA A N 1
ATOM 1230 C CA . ALA A 1 149 ? -2.808 -10.226 -5.395 1.00 91.38 149 ALA A CA 1
ATOM 1231 C C . ALA A 1 149 ? -2.685 -11.557 -6.145 1.00 91.38 149 ALA A C 1
ATOM 1233 O O . ALA A 1 149 ? -1.767 -11.726 -6.943 1.00 91.38 149 ALA A O 1
ATOM 1234 N N . MET A 1 150 ? -3.642 -12.473 -5.963 1.00 90.25 150 MET A N 1
ATOM 1235 C CA . MET A 1 150 ? -3.716 -13.696 -6.762 1.00 90.25 150 MET A CA 1
ATOM 1236 C C . MET A 1 150 ? -3.884 -13.392 -8.252 1.00 90.25 150 MET A C 1
ATOM 1238 O O . MET A 1 150 ? -3.161 -13.952 -9.073 1.00 90.25 150 MET A O 1
ATOM 1242 N N . PHE A 1 151 ? -4.812 -12.501 -8.609 1.00 91.25 151 PHE A N 1
ATOM 1243 C CA . PHE A 1 151 ? -5.061 -12.145 -10.003 1.00 91.25 151 PHE A CA 1
ATOM 1244 C C . PHE A 1 151 ? -3.806 -11.594 -10.684 1.00 91.25 151 PHE A C 1
ATOM 1246 O O . PHE A 1 151 ? -3.473 -12.048 -11.773 1.00 91.25 151 PHE A O 1
ATOM 1253 N N . VAL A 1 152 ? -3.068 -10.681 -10.046 1.00 90.44 152 VAL A N 1
ATOM 1254 C CA . VAL A 1 152 ? -1.834 -10.139 -10.637 1.00 90.44 152 VAL A CA 1
ATOM 1255 C C . VAL A 1 152 ? -0.683 -11.146 -10.624 1.00 90.44 152 VAL A C 1
ATOM 1257 O O . VAL A 1 152 ? 0.113 -11.156 -11.557 1.00 90.44 152 VAL A O 1
ATOM 1260 N N . ALA A 1 153 ? -0.603 -12.022 -9.616 1.00 87.94 153 ALA A N 1
ATOM 1261 C CA . ALA A 1 153 ? 0.458 -13.023 -9.514 1.00 87.94 153 ALA A CA 1
ATOM 1262 C C . ALA A 1 153 ? 0.321 -14.111 -10.590 1.00 87.94 153 ALA A C 1
ATOM 1264 O O . ALA A 1 153 ? 1.297 -14.460 -11.253 1.00 87.94 153 ALA A O 1
ATOM 1265 N N . PHE A 1 154 ? -0.893 -14.630 -10.799 1.00 88.88 154 PHE A N 1
ATOM 1266 C CA . PHE A 1 154 ? -1.165 -15.621 -11.845 1.00 88.88 154 PHE A CA 1
ATOM 1267 C C . PHE A 1 154 ? -1.340 -14.979 -13.227 1.00 88.88 154 PHE A C 1
ATOM 1269 O O . PHE A 1 154 ? -1.013 -15.588 -14.243 1.00 88.88 154 PHE A O 1
ATOM 1276 N N . GLY A 1 155 ? -1.833 -13.742 -13.268 1.00 85.31 155 GLY A N 1
ATOM 1277 C CA . GLY A 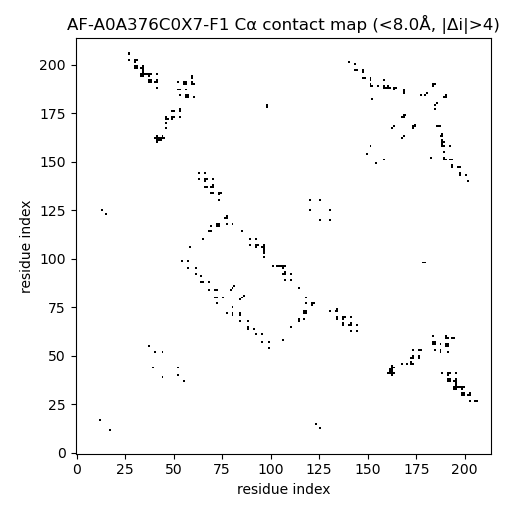1 155 ? -2.102 -12.972 -14.478 1.00 85.31 155 GLY A CA 1
ATOM 1278 C C . GLY A 1 155 ? -0.963 -12.058 -14.914 1.00 85.31 155 GLY A C 1
ATOM 1279 O O . GLY A 1 155 ? -1.220 -11.160 -15.707 1.00 85.31 155 GLY A O 1
ATOM 1280 N N . GLN A 1 156 ? 0.272 -12.259 -14.442 1.00 85.50 156 GLN A N 1
ATOM 1281 C CA . GLN A 1 156 ? 1.418 -11.386 -14.751 1.00 85.50 156 GLN A CA 1
ATOM 1282 C C . GLN A 1 156 ? 1.603 -11.118 -16.258 1.00 85.50 156 GLN A C 1
ATOM 1284 O O . GLN A 1 156 ? 1.938 -10.012 -16.648 1.00 85.50 156 GLN A O 1
ATOM 1289 N N . ASN A 1 157 ? 1.292 -12.098 -17.115 1.00 83.50 157 ASN A N 1
ATOM 1290 C CA . ASN A 1 157 ? 1.403 -11.964 -18.574 1.00 83.50 157 ASN A CA 1
ATOM 1291 C C . ASN A 1 157 ? 0.234 -11.192 -19.219 1.00 83.50 157 ASN A C 1
ATOM 1293 O O . ASN A 1 157 ? 0.290 -10.858 -20.398 1.00 83.50 157 ASN A O 1
ATOM 1297 N N . ILE A 1 158 ? -0.856 -10.986 -18.479 1.00 87.88 158 ILE A N 1
ATOM 1298 C CA . ILE A 1 158 ? -2.080 -10.305 -18.927 1.00 87.88 158 ILE A CA 1
ATOM 1299 C C . ILE A 1 158 ? -2.105 -8.865 -18.403 1.00 87.88 158 ILE A C 1
ATOM 1301 O O . ILE A 1 158 ? -2.675 -7.983 -19.045 1.00 87.88 158 ILE A O 1
ATOM 1305 N N . VAL A 1 159 ? -1.503 -8.618 -17.234 1.00 88.25 159 VAL A N 1
ATOM 1306 C CA . VAL A 1 159 ? -1.407 -7.279 -16.651 1.00 88.25 159 VAL A CA 1
ATOM 1307 C C . VAL A 1 159 ? -0.535 -6.407 -17.562 1.00 88.25 159 VAL A C 1
ATOM 1309 O O . VAL A 1 159 ? 0.626 -6.740 -17.790 1.00 88.25 159 VAL A O 1
ATOM 1312 N N . PRO A 1 160 ? -1.056 -5.285 -18.086 1.00 89.12 160 PRO A N 1
ATOM 1313 C CA . PRO A 1 160 ? -0.283 -4.433 -18.976 1.00 89.12 160 PRO A CA 1
ATOM 1314 C C . PRO A 1 160 ? 0.907 -3.813 -18.238 1.00 89.12 160 PRO A C 1
ATOM 1316 O O . PRO A 1 160 ? 0.767 -3.276 -17.139 1.00 89.12 160 PRO A O 1
ATOM 1319 N N . GLU A 1 161 ? 2.085 -3.871 -18.857 1.00 89.62 161 GLU A N 1
ATOM 1320 C CA . GLU A 1 161 ? 3.313 -3.329 -18.266 1.00 89.62 161 GLU A CA 1
ATOM 1321 C C . GLU A 1 161 ? 3.347 -1.790 -18.310 1.00 89.62 161 GLU A C 1
ATOM 1323 O O . GLU A 1 161 ? 3.881 -1.159 -17.399 1.00 89.62 161 GLU A O 1
ATOM 1328 N N . PHE A 1 162 ? 2.723 -1.186 -19.333 1.00 92.00 162 PHE A N 1
ATOM 1329 C CA . PHE A 1 162 ? 2.742 0.256 -19.616 1.00 92.00 162 PHE A CA 1
ATOM 1330 C C . PHE A 1 162 ? 4.160 0.842 -19.524 1.00 92.00 162 PHE A C 1
ATOM 1332 O O . PHE A 1 162 ? 5.025 0.444 -20.296 1.00 92.00 162 PHE A O 1
ATOM 1339 N N . ALA A 1 163 ? 4.407 1.781 -18.607 1.00 89.62 163 ALA A N 1
ATOM 1340 C CA . ALA A 1 163 ? 5.703 2.435 -18.446 1.00 89.62 163 ALA A CA 1
ATOM 1341 C C . ALA A 1 163 ? 6.744 1.569 -17.705 1.00 89.62 163 ALA A C 1
ATOM 1343 O O . ALA A 1 163 ? 7.914 1.936 -17.622 1.00 89.62 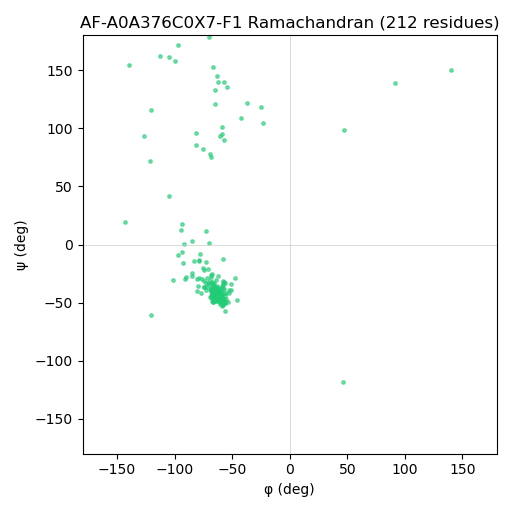163 ALA A O 1
ATOM 1344 N N . LEU A 1 164 ? 6.327 0.427 -17.149 1.00 89.12 164 LEU A N 1
ATOM 1345 C CA . LEU A 1 164 ? 7.140 -0.490 -16.342 1.00 89.12 164 LEU A CA 1
ATOM 1346 C C . LEU A 1 164 ? 7.515 -1.750 -17.137 1.00 89.12 164 LEU A C 1
ATOM 1348 O O . LEU A 1 164 ? 7.448 -2.880 -16.631 1.00 89.12 164 LEU A O 1
ATOM 1352 N N . ASP A 1 165 ? 7.877 -1.531 -18.398 1.00 88.50 165 ASP A N 1
ATOM 1353 C CA . ASP A 1 165 ? 8.213 -2.568 -19.363 1.00 88.50 165 ASP A CA 1
ATOM 1354 C C . ASP A 1 165 ? 9.546 -3.274 -19.060 1.00 88.50 165 ASP A C 1
ATOM 1356 O O . ASP A 1 165 ? 10.262 -2.981 -18.094 1.00 88.50 165 ASP A O 1
ATOM 1360 N N . GLU A 1 166 ? 9.900 -4.253 -19.890 1.00 84.75 166 GLU A N 1
ATOM 1361 C CA . GLU A 1 166 ? 11.175 -4.958 -19.770 1.00 84.75 166 GLU A CA 1
ATOM 1362 C C . GLU A 1 166 ? 12.398 -4.022 -19.846 1.00 84.75 166 GLU A C 1
ATOM 1364 O O . GLU A 1 166 ? 13.394 -4.271 -19.159 1.00 84.75 166 GLU A O 1
ATOM 1369 N N . GLY A 1 167 ? 12.316 -2.933 -20.618 1.00 82.81 167 GLY A N 1
ATOM 1370 C CA . GLY A 1 167 ? 13.364 -1.917 -20.716 1.00 82.81 167 GLY A CA 1
ATOM 1371 C C . GLY A 1 167 ? 13.579 -1.185 -19.393 1.00 82.81 167 GLY A C 1
ATOM 1372 O O . GLY A 1 167 ? 14.717 -1.039 -18.943 1.00 82.81 167 GLY A O 1
ATOM 1373 N N . PHE A 1 168 ? 12.494 -0.809 -18.714 1.00 86.69 168 PHE A N 1
ATOM 1374 C CA . PHE A 1 168 ? 12.544 -0.247 -17.368 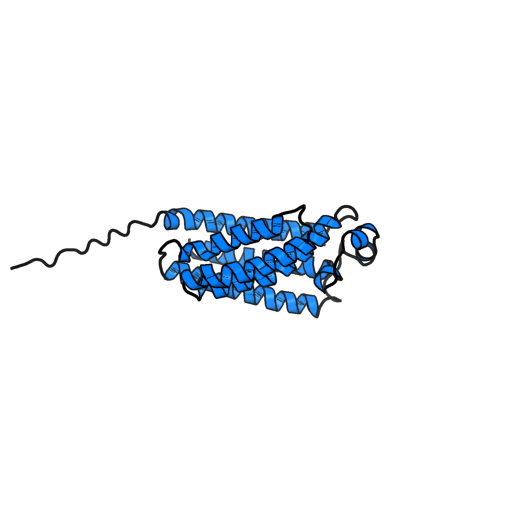1.00 86.69 168 PHE A CA 1
ATOM 1375 C C . PHE A 1 168 ? 13.125 -1.252 -16.364 1.00 86.69 168 PHE A C 1
ATOM 1377 O O . PHE A 1 168 ? 14.048 -0.919 -15.616 1.00 86.69 168 PHE A O 1
ATOM 1384 N N . ARG A 1 169 ? 12.643 -2.503 -16.371 1.00 82.81 169 ARG A N 1
ATOM 1385 C CA . ARG A 1 169 ? 13.080 -3.552 -15.426 1.00 82.81 169 ARG A CA 1
ATOM 1386 C C . ARG A 1 169 ? 14.558 -3.913 -15.552 1.00 82.81 169 ARG A C 1
ATOM 1388 O O . ARG A 1 169 ? 15.189 -4.246 -14.552 1.00 82.81 169 ARG A O 1
ATOM 1395 N N . LYS A 1 170 ? 15.098 -3.892 -16.771 1.00 85.19 170 LYS A N 1
ATOM 1396 C CA . LYS A 1 170 ? 16.509 -4.203 -17.049 1.00 85.19 170 LYS A CA 1
ATOM 1397 C C . LYS A 1 170 ? 17.413 -2.972 -17.038 1.00 85.19 170 LYS A C 1
ATOM 1399 O O . LYS A 1 170 ? 18.61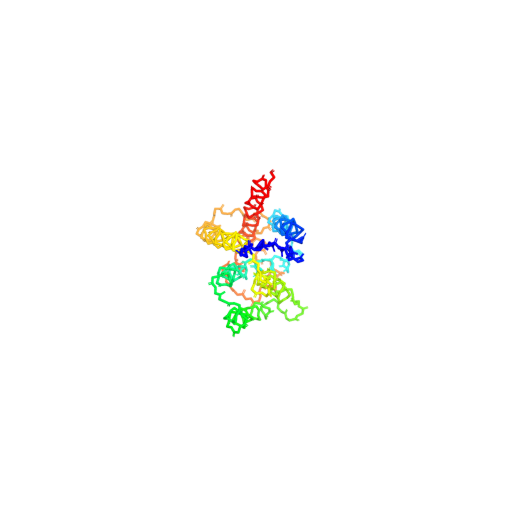2 -3.109 -17.268 1.00 85.19 170 LYS A O 1
ATOM 1404 N N . SER A 1 171 ? 16.868 -1.784 -16.783 1.00 85.25 171 SER A N 1
ATOM 1405 C CA . SER A 1 171 ? 17.674 -0.574 -16.661 1.00 85.25 171 SER A CA 1
ATOM 1406 C C . SER A 1 171 ? 18.644 -0.687 -15.482 1.00 85.25 171 SER A C 1
ATOM 1408 O O . SER A 1 171 ? 18.288 -1.180 -14.408 1.00 85.25 171 SER A O 1
ATOM 1410 N N . GLN A 1 172 ? 19.873 -0.199 -15.667 1.00 82.38 172 GLN A N 1
ATOM 1411 C CA . GLN A 1 172 ? 20.877 -0.204 -14.600 1.00 82.38 172 GLN A CA 1
ATOM 1412 C C . GLN A 1 172 ? 20.376 0.562 -13.366 1.00 82.38 172 GLN A C 1
ATOM 1414 O O . GLN A 1 172 ? 20.557 0.104 -12.245 1.00 82.38 172 GLN A O 1
ATOM 1419 N N . SER A 1 173 ? 19.645 1.664 -13.571 1.00 82.31 173 SER A N 1
ATOM 1420 C CA . SER A 1 173 ? 19.069 2.463 -12.486 1.00 82.31 173 SER A CA 1
ATOM 1421 C C . SER A 1 173 ? 18.028 1.709 -11.653 1.00 82.31 173 SER A C 1
ATOM 1423 O O . SER A 1 173 ? 17.895 1.992 -10.462 1.00 82.31 173 SER A O 1
ATOM 1425 N N . TYR A 1 174 ? 17.282 0.764 -12.238 1.00 82.88 174 TYR A N 1
ATOM 1426 C CA . TYR A 1 174 ? 16.356 -0.078 -11.480 1.00 82.88 174 TYR A CA 1
ATOM 1427 C C . TYR A 1 174 ? 17.075 -1.233 -10.786 1.00 82.88 174 TYR A C 1
ATOM 1429 O O . TYR A 1 174 ? 16.776 -1.527 -9.631 1.00 82.88 174 TYR A O 1
ATOM 1437 N N . LEU A 1 175 ? 18.055 -1.852 -11.447 1.00 83.06 175 LEU A N 1
ATOM 1438 C CA . LEU A 1 175 ? 18.864 -2.918 -10.851 1.00 83.06 175 LEU A CA 1
ATOM 1439 C C . LEU A 1 175 ? 19.675 -2.421 -9.644 1.00 83.06 175 LEU A C 1
ATOM 1441 O O . LEU A 1 175 ? 19.743 -3.121 -8.639 1.00 83.06 175 LEU A O 1
ATOM 1445 N N . ASP A 1 176 ? 20.203 -1.197 -9.703 1.00 81.38 176 ASP A N 1
ATOM 1446 C CA . ASP A 1 176 ? 20.917 -0.565 -8.586 1.00 81.38 176 ASP A CA 1
ATOM 1447 C C . ASP A 1 176 ? 19.978 -0.243 -7.406 1.00 81.38 176 ASP A C 1
ATOM 1449 O O . ASP A 1 176 ? 20.372 -0.327 -6.237 1.00 81.38 176 ASP A O 1
ATOM 1453 N N . ALA A 1 177 ? 18.718 0.107 -7.695 1.00 79.19 177 ALA A N 1
ATOM 1454 C CA . ALA A 1 177 ? 17.691 0.330 -6.677 1.00 79.19 177 ALA A CA 1
ATOM 1455 C C . ALA A 1 177 ? 17.189 -0.993 -6.066 1.00 79.19 177 ALA A C 1
ATOM 1457 O O . ALA A 1 177 ? 16.936 -1.074 -4.860 1.00 79.19 177 ALA A O 1
ATOM 1458 N N . LYS A 1 178 ? 17.077 -2.049 -6.880 1.00 81.00 178 LYS A N 1
ATOM 1459 C CA . LYS A 1 178 ? 16.606 -3.379 -6.486 1.00 81.00 178 LYS A CA 1
ATOM 1460 C C . LYS A 1 178 ? 17.685 -4.136 -5.706 1.00 81.00 178 LYS A C 1
ATOM 1462 O O . LYS A 1 178 ? 18.377 -5.007 -6.223 1.00 81.00 178 LYS A O 1
ATOM 1467 N N . LYS A 1 179 ? 17.773 -3.855 -4.407 1.00 74.88 179 LYS A N 1
ATOM 1468 C CA . LYS A 1 179 ? 18.708 -4.536 -3.488 1.00 74.88 179 LYS A CA 1
ATOM 1469 C C . LYS A 1 179 ? 18.245 -5.926 -3.036 1.00 74.88 179 LYS A C 1
ATOM 1471 O O . LYS A 1 179 ? 19.031 -6.677 -2.467 1.00 74.88 179 LYS A O 1
ATOM 1476 N N . HIS A 1 180 ? 16.977 -6.264 -3.269 1.00 80.19 180 HIS A N 1
ATOM 1477 C CA . HIS A 1 180 ? 16.344 -7.503 -2.815 1.00 80.19 180 HIS A CA 1
ATOM 1478 C C . HIS A 1 180 ? 15.423 -8.088 -3.896 1.00 80.19 180 HIS A C 1
ATOM 1480 O O . HIS A 1 180 ? 14.923 -7.360 -4.750 1.00 80.19 180 HIS A O 1
ATOM 1486 N N . GLY A 1 181 ? 15.211 -9.405 -3.856 1.00 77.81 181 GLY A N 1
ATOM 1487 C CA . GLY A 1 181 ? 14.307 -10.124 -4.763 1.00 77.81 181 GLY A CA 1
ATOM 1488 C C . GLY A 1 181 ? 12.919 -10.366 -4.166 1.00 77.81 181 GLY A C 1
ATOM 1489 O O . GLY A 1 181 ? 12.692 -10.142 -2.975 1.00 77.81 181 GLY A O 1
ATOM 1490 N N . GLY A 1 182 ? 11.997 -10.852 -4.996 1.00 81.00 182 GLY A N 1
ATOM 1491 C CA . GLY A 1 182 ? 10.619 -11.169 -4.626 1.00 81.00 182 GLY A CA 1
ATOM 1492 C C . GLY A 1 182 ? 9.650 -10.758 -5.729 1.00 81.00 182 GLY A C 1
ATOM 1493 O O . GLY A 1 182 ? 9.898 -9.777 -6.418 1.00 81.00 182 GLY A O 1
ATOM 1494 N N . LEU A 1 183 ? 8.519 -11.461 -5.865 1.00 81.44 183 LEU A N 1
ATOM 1495 C CA . LEU A 1 183 ? 7.578 -11.300 -6.988 1.00 81.44 183 LEU A CA 1
ATOM 1496 C C . LEU A 1 183 ? 7.259 -9.830 -7.320 1.00 81.44 183 LEU A C 1
ATOM 1498 O O . LEU A 1 183 ? 7.355 -9.419 -8.472 1.00 81.44 183 LEU A O 1
ATOM 1502 N N . PHE A 1 184 ? 6.944 -9.028 -6.302 1.00 84.88 184 PHE A N 1
ATOM 1503 C CA . PHE A 1 184 ? 6.597 -7.614 -6.466 1.00 84.88 184 PHE A CA 1
ATOM 1504 C C . PHE A 1 184 ? 7.790 -6.698 -6.774 1.00 84.88 184 PHE A C 1
ATOM 1506 O O . PHE A 1 184 ? 7.594 -5.623 -7.329 1.00 84.88 184 PHE A O 1
ATOM 1513 N N . LEU A 1 185 ? 9.015 -7.109 -6.443 1.00 86.12 185 LEU A N 1
ATOM 1514 C CA . LEU A 1 185 ? 10.247 -6.377 -6.762 1.00 86.12 185 LEU A CA 1
ATOM 1515 C C . LEU A 1 185 ? 10.832 -6.812 -8.113 1.00 86.12 185 LEU A C 1
ATOM 1517 O O . LEU A 1 185 ? 11.479 -6.028 -8.795 1.00 86.12 185 LEU A O 1
ATOM 1521 N N . ASP A 1 186 ? 10.612 -8.062 -8.508 1.00 85.94 186 ASP A N 1
ATOM 1522 C CA . ASP A 1 186 ? 11.074 -8.609 -9.782 1.00 85.94 186 ASP A CA 1
ATOM 1523 C C . ASP A 1 186 ? 10.155 -8.182 -10.934 1.00 85.94 186 ASP A C 1
ATOM 1525 O O . ASP A 1 186 ? 10.628 -7.866 -12.027 1.00 85.94 186 ASP A O 1
ATOM 1529 N N . PHE A 1 187 ? 8.850 -8.090 -10.666 1.00 88.81 187 PHE A N 1
ATOM 1530 C CA . PHE A 1 187 ? 7.836 -7.636 -11.613 1.00 88.81 187 PHE A CA 1
ATOM 1531 C C . PHE A 1 187 ? 7.090 -6.411 -11.063 1.00 88.81 187 PHE A C 1
ATOM 1533 O O . PHE A 1 187 ? 5.912 -6.517 -10.705 1.00 88.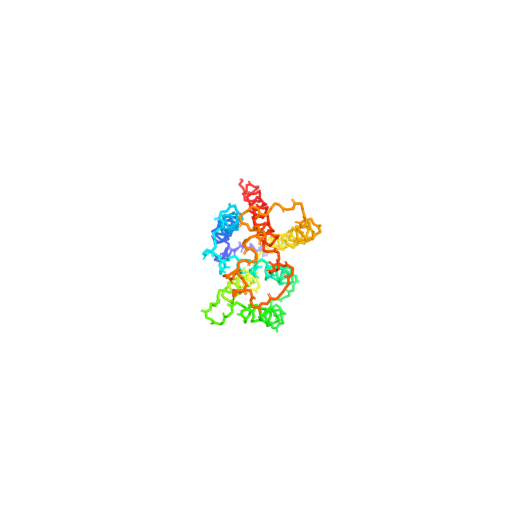81 187 PHE A O 1
ATOM 1540 N N . PRO A 1 188 ? 7.733 -5.225 -11.017 1.00 90.12 188 PRO A N 1
ATOM 1541 C CA . PRO A 1 188 ? 7.144 -4.020 -10.429 1.00 90.12 188 PRO A CA 1
ATOM 1542 C C . PRO A 1 188 ? 5.813 -3.620 -11.068 1.00 90.12 188 PRO A C 1
ATOM 1544 O O . PRO A 1 188 ? 4.934 -3.129 -10.372 1.00 90.12 188 PRO A O 1
ATOM 1547 N N . HIS A 1 189 ? 5.609 -3.880 -12.363 1.00 91.19 189 HIS A N 1
ATOM 1548 C CA . HIS A 1 189 ? 4.330 -3.602 -13.020 1.00 91.19 189 HIS A CA 1
ATOM 1549 C C . HIS A 1 189 ? 3.151 -4.323 -12.343 1.00 91.19 189 HIS A C 1
ATOM 1551 O O . HIS A 1 189 ? 2.098 -3.721 -12.167 1.00 91.19 189 HIS A O 1
ATOM 1557 N N . THR A 1 190 ? 3.332 -5.568 -11.880 1.00 92.81 190 THR A N 1
ATOM 1558 C CA . THR A 1 190 ? 2.287 -6.314 -11.155 1.00 92.81 190 THR A CA 1
ATOM 1559 C C . THR A 1 190 ? 1.998 -5.704 -9.787 1.00 92.81 190 THR A C 1
ATOM 1561 O O . THR A 1 190 ? 0.837 -5.593 -9.394 1.00 92.81 190 THR A O 1
ATOM 1564 N N . ALA A 1 191 ? 3.038 -5.255 -9.081 1.00 93.31 191 ALA A N 1
ATOM 1565 C CA . ALA A 1 191 ? 2.922 -4.624 -7.772 1.00 93.31 191 ALA A CA 1
ATOM 1566 C C . ALA A 1 191 ? 2.226 -3.261 -7.873 1.00 93.31 191 ALA A C 1
ATOM 1568 O O . ALA A 1 191 ? 1.295 -2.960 -7.125 1.00 93.31 191 ALA A O 1
ATOM 1569 N N . ILE A 1 192 ? 2.637 -2.445 -8.841 1.00 94.69 192 ILE A N 1
ATOM 1570 C CA . ILE A 1 192 ? 2.061 -1.122 -9.058 1.00 94.69 192 ILE A CA 1
ATOM 1571 C C . ILE A 1 192 ? 0.621 -1.226 -9.587 1.00 94.69 192 ILE A C 1
ATOM 1573 O O . ILE A 1 192 ? -0.253 -0.482 -9.129 1.00 94.69 192 ILE A O 1
ATOM 1577 N N . ALA A 1 193 ? 0.333 -2.191 -10.466 1.00 94.38 193 ALA A N 1
ATOM 1578 C CA . ALA A 1 193 ? -1.029 -2.503 -10.894 1.00 94.38 193 ALA A CA 1
ATOM 1579 C C . ALA A 1 193 ? -1.907 -2.938 -9.713 1.00 94.38 193 ALA A C 1
ATOM 1581 O O . ALA A 1 193 ? -3.014 -2.421 -9.548 1.00 94.38 193 ALA A O 1
ATOM 1582 N N . LEU A 1 194 ? -1.399 -3.831 -8.851 1.00 94.88 194 LEU A N 1
ATOM 1583 C CA . LEU A 1 194 ? -2.083 -4.250 -7.627 1.00 94.88 194 LEU A CA 1
ATOM 1584 C C . LEU A 1 194 ? -2.420 -3.047 -6.753 1.00 94.88 194 LEU A C 1
ATOM 1586 O O . LEU A 1 194 ? -3.577 -2.897 -6.377 1.00 94.88 194 LEU A O 1
ATOM 1590 N N . GLY A 1 195 ? -1.449 -2.173 -6.475 1.00 93.31 195 GLY A N 1
ATOM 1591 C CA . GLY A 1 195 ? -1.678 -0.962 -5.688 1.00 93.31 195 GLY A CA 1
ATOM 1592 C C . GLY A 1 195 ? -2.741 -0.062 -6.312 1.00 93.31 195 GLY A C 1
ATOM 1593 O O . GLY A 1 195 ? -3.684 0.340 -5.631 1.00 93.31 195 GLY A O 1
ATOM 1594 N N . THR A 1 196 ? -2.659 0.178 -7.622 1.00 95.00 196 THR A N 1
ATOM 1595 C CA . THR A 1 196 ? -3.635 1.000 -8.353 1.00 95.00 196 THR A CA 1
ATOM 1596 C C . THR A 1 196 ? -5.050 0.443 -8.205 1.00 95.00 196 THR A C 1
ATOM 1598 O O . THR A 1 196 ? -5.965 1.168 -7.809 1.00 95.00 196 THR A O 1
ATOM 1601 N N . LEU A 1 197 ? -5.238 -0.848 -8.489 1.00 94.56 197 LEU A N 1
ATOM 1602 C CA . LEU A 1 197 ? -6.545 -1.501 -8.434 1.00 94.56 197 LEU A CA 1
ATOM 1603 C C . LEU A 1 197 ? -7.068 -1.592 -6.999 1.00 94.56 197 LEU A C 1
ATOM 1605 O O . LEU A 1 197 ? -8.216 -1.237 -6.741 1.00 94.56 197 LEU A O 1
ATOM 1609 N N . TYR A 1 198 ? -6.224 -2.015 -6.061 1.00 94.50 198 TYR A N 1
ATOM 1610 C CA . TYR A 1 198 ? -6.576 -2.189 -4.655 1.00 94.50 198 TYR A CA 1
ATOM 1611 C C . TYR A 1 198 ? -7.066 -0.885 -4.024 1.00 94.50 198 TYR A C 1
ATOM 1613 O O . TYR A 1 198 ? -8.182 -0.838 -3.500 1.00 94.50 198 TYR A O 1
ATOM 1621 N N . PHE A 1 199 ? -6.287 0.196 -4.134 1.00 93.06 199 PHE A N 1
ATOM 1622 C CA . PHE A 1 199 ? -6.680 1.485 -3.566 1.00 93.06 199 PHE A CA 1
ATOM 1623 C C . PHE A 1 199 ? -7.889 2.092 -4.288 1.00 93.06 199 PHE A C 1
ATOM 1625 O O . PHE A 1 199 ? -8.734 2.707 -3.637 1.00 93.06 199 PHE A O 1
ATOM 1632 N N . SER A 1 200 ? -8.041 1.855 -5.597 1.00 93.25 200 SER A N 1
ATOM 1633 C CA . SER A 1 200 ? -9.228 2.288 -6.349 1.00 93.25 200 SER A CA 1
ATOM 1634 C C . SER A 1 200 ? -10.500 1.583 -5.871 1.00 93.25 200 SER A C 1
ATOM 1636 O O . SER A 1 200 ? -11.502 2.241 -5.587 1.00 93.25 200 SER A O 1
ATOM 1638 N N . PHE A 1 201 ? -10.476 0.254 -5.733 1.00 93.50 201 PHE A N 1
ATOM 1639 C CA . PHE A 1 201 ? -11.635 -0.504 -5.257 1.00 93.50 201 PHE A CA 1
ATOM 1640 C C . PHE A 1 201 ? -11.980 -0.180 -3.805 1.00 93.50 201 PHE A C 1
ATOM 1642 O O . PHE A 1 201 ? -13.160 -0.034 -3.483 1.00 93.50 201 PHE A O 1
ATOM 1649 N N . LEU A 1 202 ? -10.975 0.004 -2.945 1.00 89.88 202 LEU A N 1
ATOM 1650 C CA . LEU A 1 202 ? -11.204 0.460 -1.577 1.00 89.88 202 LEU A CA 1
ATOM 1651 C C . LEU A 1 202 ? -11.827 1.853 -1.524 1.00 89.88 202 LEU A C 1
ATOM 1653 O O . LEU A 1 202 ? -12.787 2.052 -0.784 1.00 89.88 202 LEU A O 1
ATOM 1657 N N . ALA A 1 203 ? -11.347 2.800 -2.333 1.00 89.19 203 ALA A N 1
ATOM 1658 C CA . ALA A 1 203 ? -11.937 4.133 -2.398 1.00 89.19 203 ALA A CA 1
ATOM 1659 C C . ALA A 1 203 ? -13.408 4.075 -2.848 1.00 89.19 203 ALA A C 1
ATOM 1661 O O . ALA A 1 203 ? -14.263 4.740 -2.263 1.00 89.19 203 ALA A O 1
ATOM 1662 N N . LEU A 1 204 ? -13.732 3.250 -3.851 1.00 89.88 204 LEU A N 1
ATOM 1663 C CA . LEU A 1 204 ? -15.115 3.044 -4.298 1.00 89.88 204 LEU A CA 1
ATOM 1664 C C . LEU A 1 204 ? -15.991 2.429 -3.200 1.00 89.88 204 LEU A C 1
ATOM 1666 O O . LEU A 1 204 ? -17.136 2.853 -3.012 1.00 89.88 204 LEU A O 1
ATOM 1670 N N . PHE A 1 205 ? -15.456 1.458 -2.461 1.00 87.75 205 PHE A N 1
ATOM 1671 C CA . PHE A 1 205 ? -16.149 0.844 -1.337 1.00 87.75 205 PHE A CA 1
ATOM 1672 C C . PHE A 1 205 ? -16.427 1.861 -0.222 1.00 87.75 205 PHE A C 1
ATOM 1674 O O . PHE A 1 205 ? -17.581 2.005 0.192 1.00 87.75 205 PHE A O 1
ATOM 1681 N N . ASP A 1 206 ? -15.427 2.639 0.189 1.00 83.19 206 ASP A N 1
ATOM 1682 C CA . ASP A 1 206 ? -15.584 3.677 1.212 1.00 83.19 206 ASP A CA 1
ATOM 1683 C C . ASP A 1 206 ? -16.557 4.778 0.770 1.00 83.19 206 ASP A C 1
ATOM 1685 O O . ASP A 1 206 ? -17.421 5.193 1.545 1.00 83.19 206 ASP A O 1
ATOM 1689 N N . LEU A 1 207 ? -16.521 5.188 -0.501 1.00 85.94 207 LEU A N 1
ATOM 1690 C CA . LEU A 1 207 ? -17.500 6.123 -1.055 1.00 85.94 207 LEU A CA 1
ATOM 1691 C C . LEU A 1 207 ? -18.929 5.567 -0.978 1.00 85.94 207 LEU A C 1
ATOM 1693 O O . LEU A 1 207 ? -19.869 6.305 -0.670 1.00 85.94 207 LEU A O 1
ATOM 1697 N N . SER A 1 208 ? -19.108 4.272 -1.252 1.00 83.88 208 SER A N 1
ATOM 1698 C CA . SER A 1 208 ? -20.415 3.614 -1.166 1.00 83.88 208 SER A CA 1
ATOM 1699 C C . SER A 1 208 ? -20.947 3.568 0.272 1.00 83.88 208 SER A C 1
ATOM 1701 O O . SER A 1 208 ? -22.145 3.765 0.486 1.00 83.88 208 SER A O 1
ATOM 1703 N N . LEU A 1 209 ? -20.060 3.385 1.257 1.00 79.06 209 LEU A N 1
ATOM 1704 C CA . LEU A 1 209 ? -20.401 3.422 2.678 1.00 79.06 209 LEU A CA 1
ATOM 1705 C C . LEU A 1 209 ? -20.800 4.832 3.118 1.00 79.06 209 LEU A C 1
ATOM 1707 O O . LEU A 1 209 ? -21.869 5.004 3.700 1.00 79.06 209 LEU A O 1
ATOM 1711 N N . ILE A 1 210 ? -20.001 5.847 2.770 1.00 77.62 210 ILE A N 1
ATOM 1712 C CA . ILE A 1 210 ? -20.285 7.251 3.108 1.00 77.62 210 ILE A CA 1
ATOM 1713 C C . ILE A 1 210 ? -21.631 7.695 2.514 1.00 77.62 210 ILE A C 1
ATOM 1715 O O . ILE A 1 210 ? -22.394 8.406 3.169 1.00 77.62 210 ILE A O 1
ATOM 1719 N N . ARG A 1 211 ? -21.959 7.261 1.288 1.00 77.06 211 ARG A N 1
ATOM 1720 C CA . ARG A 1 211 ? -23.245 7.574 0.639 1.00 77.06 211 ARG A CA 1
ATOM 1721 C C . ARG A 1 211 ? -24.446 6.946 1.343 1.00 77.06 211 ARG A C 1
ATOM 1723 O O . ARG A 1 211 ? -25.475 7.600 1.411 1.00 77.06 211 ARG A O 1
ATOM 1730 N N . LYS A 1 212 ? -24.328 5.720 1.864 1.00 71.19 212 LYS A N 1
ATOM 1731 C CA . LYS A 1 212 ? -25.416 5.035 2.592 1.00 71.19 212 LYS A CA 1
ATOM 1732 C C . LYS A 1 212 ? -25.685 5.613 3.987 1.00 71.19 212 LYS A C 1
ATOM 1734 O O . LYS A 1 212 ? -26.701 5.284 4.585 1.00 71.19 212 LYS A O 1
ATOM 1739 N N . MET A 1 213 ? -24.768 6.424 4.514 1.00 57.72 213 MET A N 1
ATOM 1740 C CA . MET A 1 213 ? -24.887 7.070 5.826 1.00 57.72 213 MET A CA 1
ATOM 1741 C C . MET A 1 213 ? -25.493 8.482 5.773 1.00 57.72 213 MET A C 1
ATOM 1743 O O . MET A 1 213 ? -25.692 9.091 6.827 1.00 57.72 213 MET A O 1
ATOM 1747 N N . LYS A 1 214 ? -25.726 9.022 4.571 1.00 48.50 214 LYS A N 1
ATOM 1748 C CA . LYS A 1 214 ? -26.534 10.228 4.353 1.00 48.50 214 LYS A CA 1
ATOM 1749 C C . LYS A 1 214 ? -27.991 9.840 4.167 1.00 48.50 214 LYS A C 1
ATOM 1751 O O . LYS A 1 214 ? -28.830 10.605 4.682 1.00 48.50 214 LYS A O 1
#

Radius of gyration: 20.5 Å; Cα contacts (8 Å, |Δi|>4): 196; chains: 1; bounding box: 64×30×69 Å

Sequence (214 aa):
MKRKTTKKENSKISVIERWDKPFEYFGFLNLVLMAFYYGSLWFSATPLDTDKVFKFSLLIAFEFVMVHSGVFMAAFSARVSLFIFFPVYGLFAYSFQSIMGFSDWTITTLYCVTVFNRMRFAFFNTSEAVQQRVMAQSVVAVMLYFFLAMFVAFGQNIVPEFALDEGFRKSQSYLDAKKHGGLFLDFPHTAIALGTLYFSFLALFDLSLIRKMK

Secondary structure (DSSP, 8-state):
--------------HHHHHHHHHHHHHHHHHHHHHHHHHHHHHH--TT-HHHHHHHHHHHHHHHHHHHHHHHHHHS-HHHIIIIIHHHHHHHHHHHHHHH-TT-THHHHHHHHHHHHHHHHHHTT--HHHHHHHHHHHHHHHHHHHHHHHHHHHTTTTS--TTS-HHHHT-HHHHHH--S-SHHHHSHHHHHHHHHHHHHHHHHHHHHHHHHT-

Foldseek 3Di:
DDDPDDPPPPPPVFPVVVCVVVVLVVVLVVLVVLLVLLVCCQAPNDLVCLLVLLVLLLVLVLVLVVLVLLQVLLVDALVCNVPPVLVVNVVVLVVSCVLNPVVDCVSVVCSVVSSCVSCVCNVGVDDPVVSVVSNVLSVVLNVLLVVLLVCLQVCVVVQDRNNVDPCSLPDPSNVVSLPDDDPCSNRSSSSSVSSNRSSVVSSVVSVVVVVVVD

Organism: NCBI:txid1015

Nearest PDB structures (foldseek):
  7jh6-assembly4_D  TM=1.802E-01  e=8.404E+00  synthetic construct

pLDDT: mean 80.7, std 13.73, range [32.72, 95.0]